Protein AF-A0A2W6DEH3-F1 (afdb_monomer)

Foldseek 3Di:
DDDDDDDDDDDDPDPPPDDDDPDDPPLPVQAQFQQLDATDGDDDPPQDDQFELLLLLVVLQLVVAQDWDFLVNSQCQFANPDGDPCSSVVSVVSLVSCQVVHDAAPVRHRQWDDDVGTIHGHDDPSHYLVNQQVVLVVDDDPDNVVSVVSNVVSVVSNPDHGHPSYDPPPGHSDDDDPPPDPPPPD

Structure (mmCIF, N/CA/C/O backbone):
data_AF-A0A2W6DEH3-F1
#
_entry.id   AF-A0A2W6DEH3-F1
#
loop_
_atom_site.group_PDB
_atom_site.id
_atom_site.type_symbol
_atom_site.label_atom_id
_atom_site.label_alt_id
_atom_site.label_comp_id
_atom_site.label_asym_id
_atom_site.label_entity_id
_atom_site.label_seq_id
_atom_site.pdbx_PDB_ins_code
_atom_site.Cartn_x
_atom_site.Cartn_y
_atom_site.Cartn_z
_atom_site.occupancy
_atom_site.B_iso_or_equiv
_atom_site.auth_seq_id
_atom_site.auth_comp_id
_atom_site.auth_asym_id
_atom_site.auth_atom_id
_atom_site.pdbx_PDB_model_num
ATOM 1 N N . MET A 1 1 ? 70.392 6.835 24.598 1.00 38.72 1 MET A N 1
ATOM 2 C CA . MET A 1 1 ? 69.505 5.659 24.714 1.00 38.72 1 MET A CA 1
ATOM 3 C C . MET A 1 1 ? 68.064 6.140 24.641 1.00 38.72 1 MET A C 1
ATOM 5 O O . MET A 1 1 ? 67.641 6.832 25.549 1.00 38.72 1 MET A O 1
ATOM 9 N N . THR A 1 2 ? 67.429 6.120 23.463 1.00 33.69 2 THR A N 1
ATOM 10 C CA . THR A 1 2 ? 66.635 4.993 22.901 1.00 33.69 2 THR A CA 1
ATOM 11 C C . THR A 1 2 ? 65.322 4.800 23.668 1.00 33.69 2 THR A C 1
ATOM 13 O O . THR A 1 2 ? 65.357 4.636 24.872 1.00 33.69 2 THR A O 1
ATOM 16 N N . SER A 1 3 ? 64.141 4.746 23.067 1.00 29.16 3 SER A N 1
ATOM 17 C CA . SER A 1 3 ? 63.785 4.693 21.656 1.00 29.16 3 SER A CA 1
ATOM 18 C C . SER A 1 3 ? 62.289 4.971 21.515 1.00 29.16 3 SER A C 1
ATOM 20 O O . SER A 1 3 ? 61.487 4.579 22.355 1.00 29.16 3 SER A O 1
ATOM 22 N N . ARG A 1 4 ? 61.954 5.581 20.378 1.00 41.38 4 ARG A N 1
ATOM 23 C CA . ARG A 1 4 ? 60.699 5.423 19.638 1.00 41.38 4 ARG A CA 1
ATOM 24 C C . ARG A 1 4 ? 60.161 3.985 19.679 1.00 41.38 4 ARG A C 1
ATOM 26 O O . ARG A 1 4 ? 60.921 3.048 19.431 1.00 41.38 4 ARG A O 1
ATOM 33 N N . VAL A 1 5 ? 58.844 3.856 19.807 1.00 39.25 5 VAL A N 1
ATOM 34 C CA . VAL A 1 5 ? 58.041 2.728 19.299 1.00 39.25 5 VAL A CA 1
ATOM 35 C C . VAL A 1 5 ? 56.841 3.368 18.585 1.00 39.25 5 VAL A C 1
ATOM 37 O O . VAL A 1 5 ? 56.015 3.994 19.236 1.00 39.25 5 VAL A O 1
ATOM 40 N N . ARG A 1 6 ? 56.938 3.614 17.268 1.00 33.88 6 ARG A N 1
ATOM 41 C CA . ARG A 1 6 ? 56.425 2.774 16.156 1.00 33.88 6 ARG A CA 1
ATOM 42 C C . ARG A 1 6 ? 54.929 2.480 16.311 1.00 33.88 6 ARG A C 1
ATOM 44 O O . ARG A 1 6 ? 54.531 1.767 17.217 1.00 33.88 6 ARG A O 1
ATOM 51 N N . GLU A 1 7 ? 54.084 3.182 15.557 1.00 32.56 7 GLU A N 1
ATOM 52 C CA . GLU A 1 7 ? 53.608 2.774 14.217 1.00 32.56 7 GLU A CA 1
ATOM 53 C C . GLU A 1 7 ? 52.899 1.421 14.217 1.00 32.56 7 GLU A C 1
ATOM 55 O O . GLU A 1 7 ? 53.520 0.408 14.529 1.00 32.56 7 GLU A O 1
ATOM 60 N N . ARG A 1 8 ? 51.630 1.446 13.787 1.00 28.98 8 ARG A N 1
ATOM 61 C CA . ARG A 1 8 ? 50.868 0.446 13.008 1.00 28.98 8 ARG A CA 1
ATOM 62 C C . ARG A 1 8 ? 49.379 0.819 13.136 1.00 28.98 8 ARG A C 1
ATOM 64 O O . ARG A 1 8 ? 48.959 1.182 14.222 1.00 28.98 8 ARG A O 1
ATOM 71 N N . THR A 1 9 ? 48.486 0.765 12.156 1.00 33.41 9 THR A N 1
ATOM 72 C CA . THR A 1 9 ? 48.523 0.517 10.713 1.00 33.41 9 THR A CA 1
ATOM 73 C C . THR A 1 9 ? 47.151 0.942 10.180 1.00 33.41 9 THR A C 1
ATOM 75 O O . THR A 1 9 ? 46.148 0.855 10.882 1.00 33.41 9 THR A O 1
ATOM 78 N N . ALA A 1 10 ? 47.143 1.391 8.931 1.00 31.11 10 ALA A N 1
ATOM 79 C CA . ALA A 1 10 ? 46.005 1.731 8.094 1.00 31.11 10 ALA A CA 1
ATOM 80 C C . ALA A 1 10 ? 44.791 0.779 8.137 1.00 31.11 10 ALA A C 1
ATOM 82 O O . ALA A 1 10 ? 44.931 -0.442 8.138 1.00 31.11 10 ALA A O 1
ATOM 83 N N . ALA A 1 11 ? 43.612 1.379 7.983 1.00 30.95 11 ALA A N 1
ATOM 84 C CA . ALA A 1 11 ? 42.466 0.829 7.256 1.00 30.95 11 ALA A CA 1
ATOM 85 C C . ALA A 1 11 ? 41.668 2.036 6.720 1.00 30.95 11 ALA A C 1
ATOM 87 O O . ALA A 1 11 ? 40.769 2.551 7.367 1.00 30.95 11 ALA A O 1
ATOM 88 N N . GLN A 1 12 ? 42.143 2.729 5.685 1.00 33.91 12 GLN A N 1
ATOM 89 C CA . GLN A 1 12 ? 41.859 2.422 4.278 1.00 33.91 12 GLN A CA 1
ATOM 90 C C . GLN A 1 12 ? 40.396 1.996 4.030 1.00 33.91 12 GLN A C 1
ATOM 92 O O . GLN A 1 12 ? 40.126 0.904 3.535 1.00 33.91 12 GLN A O 1
ATOM 97 N N . GLY A 1 13 ? 39.444 2.878 4.346 1.00 28.62 13 GLY A N 1
ATOM 98 C CA . GLY A 1 13 ? 38.087 2.819 3.801 1.00 28.62 13 GLY A CA 1
ATOM 99 C C . GLY A 1 13 ? 38.131 3.112 2.302 1.00 28.62 13 GLY A C 1
ATOM 100 O O . GLY A 1 13 ? 38.127 4.263 1.874 1.00 28.62 13 GLY A O 1
ATOM 101 N N . ARG A 1 14 ? 38.272 2.054 1.503 1.00 30.42 14 ARG A N 1
ATOM 102 C CA . ARG A 1 14 ? 38.289 2.095 0.040 1.00 30.42 14 ARG A CA 1
ATOM 103 C C . ARG A 1 14 ? 36.930 2.570 -0.478 1.00 30.42 14 ARG A C 1
ATOM 105 O O . ARG A 1 14 ? 36.020 1.768 -0.654 1.00 30.42 14 ARG A O 1
ATOM 112 N N . HIS A 1 15 ? 36.822 3.861 -0.780 1.00 29.55 15 HIS A N 1
ATOM 113 C CA . HIS A 1 15 ? 35.825 4.367 -1.718 1.00 29.55 15 HIS A CA 1
ATOM 114 C C . HIS A 1 15 ? 36.151 3.780 -3.094 1.00 29.55 15 HIS A C 1
ATOM 116 O O . HIS A 1 15 ? 37.049 4.247 -3.798 1.00 29.55 15 HIS A O 1
ATOM 122 N N . ARG A 1 16 ? 35.473 2.689 -3.453 1.00 27.92 16 ARG A N 1
ATOM 123 C CA . ARG A 1 16 ? 35.531 2.142 -4.805 1.00 27.92 16 ARG A CA 1
ATOM 124 C C . ARG A 1 16 ? 34.710 3.070 -5.693 1.00 27.92 16 ARG A C 1
ATOM 126 O O . ARG A 1 16 ? 33.490 2.978 -5.745 1.00 27.92 16 ARG A O 1
ATOM 133 N N . VAL A 1 17 ? 35.405 3.991 -6.352 1.00 29.77 17 VAL A N 1
ATOM 134 C CA . VAL A 1 17 ? 34.897 4.695 -7.529 1.00 29.77 17 VAL A CA 1
ATOM 135 C C . VAL A 1 17 ? 34.627 3.623 -8.579 1.00 29.77 17 VAL A C 1
ATOM 137 O O . VAL A 1 17 ? 35.554 2.955 -9.038 1.00 29.77 17 VAL A O 1
ATOM 140 N N . ILE A 1 18 ? 33.355 3.399 -8.893 1.00 36.22 18 ILE A N 1
ATOM 141 C CA . ILE A 1 18 ? 32.946 2.521 -9.987 1.00 36.22 18 ILE A CA 1
ATOM 142 C C . ILE A 1 18 ? 32.730 3.426 -11.196 1.00 36.22 18 ILE A C 1
ATOM 144 O O . ILE A 1 18 ? 31.743 4.150 -11.290 1.00 36.22 18 ILE A O 1
ATOM 148 N N . SER A 1 19 ? 33.726 3.444 -12.076 1.00 26.89 19 SER A N 1
ATOM 149 C CA . SER A 1 19 ? 33.629 4.007 -13.417 1.00 26.89 19 SER A CA 1
ATOM 150 C C . SER A 1 19 ? 33.025 2.966 -14.363 1.00 26.89 19 SER A C 1
ATOM 152 O O . SER A 1 19 ? 33.556 1.865 -14.442 1.00 26.89 19 SER A O 1
ATOM 154 N N . GLY A 1 20 ? 31.989 3.366 -15.109 1.00 28.52 20 GLY A N 1
ATOM 155 C CA . GLY A 1 20 ? 31.687 2.921 -16.479 1.00 28.52 20 GLY A CA 1
ATOM 156 C C . GLY A 1 20 ? 31.090 1.522 -16.699 1.00 28.52 20 GLY A C 1
ATOM 157 O O . GLY A 1 20 ? 31.736 0.516 -16.434 1.00 28.52 20 GLY A O 1
ATOM 158 N N . GLY A 1 21 ? 29.911 1.480 -17.335 1.00 25.61 21 GLY A N 1
ATOM 159 C CA . GLY A 1 21 ? 29.390 0.294 -18.030 1.00 25.61 21 GLY A CA 1
ATOM 160 C C . GLY A 1 21 ? 27.862 0.246 -18.078 1.00 25.61 21 GLY A C 1
ATOM 161 O O . GLY A 1 21 ? 27.229 -0.003 -17.061 1.00 25.61 21 GLY A O 1
ATOM 162 N N . LEU A 1 22 ? 27.270 0.501 -19.250 1.00 43.41 22 LEU A N 1
ATOM 163 C CA . LEU A 1 22 ? 25.872 0.164 -19.539 1.00 43.41 22 LEU A CA 1
ATOM 164 C C . LEU A 1 22 ? 25.684 -1.363 -19.514 1.00 43.41 22 LEU A C 1
ATOM 166 O O . LEU A 1 22 ? 26.576 -2.082 -19.956 1.00 43.41 22 LEU A O 1
ATOM 170 N N . ALA A 1 23 ? 24.482 -1.791 -19.113 1.00 35.47 23 ALA A N 1
ATOM 171 C CA . ALA A 1 23 ? 23.970 -3.165 -19.067 1.00 35.47 23 ALA A CA 1
ATOM 172 C C . ALA A 1 23 ? 24.346 -3.977 -17.817 1.00 35.47 23 ALA A C 1
ATOM 174 O O . ALA A 1 23 ? 25.152 -4.897 -17.868 1.00 35.47 23 ALA A O 1
ATOM 175 N N . ASP A 1 24 ? 23.668 -3.667 -16.715 1.00 31.14 24 ASP A N 1
ATOM 176 C CA . ASP A 1 24 ? 23.262 -4.686 -15.748 1.00 31.14 24 ASP A CA 1
ATOM 177 C C . ASP A 1 24 ? 21.957 -4.201 -15.111 1.00 31.14 24 ASP A C 1
ATOM 179 O O . ASP A 1 24 ? 21.943 -3.301 -14.267 1.00 31.14 24 ASP A O 1
ATOM 183 N N . THR A 1 25 ? 20.827 -4.668 -15.641 1.00 39.75 25 THR A N 1
ATOM 184 C CA . THR A 1 25 ? 19.506 -4.308 -15.122 1.00 39.75 25 THR A CA 1
ATOM 185 C C . THR A 1 25 ? 19.262 -5.146 -13.878 1.00 39.75 25 THR A C 1
ATOM 187 O O . THR A 1 25 ? 18.521 -6.124 -13.892 1.00 39.75 25 THR A O 1
ATOM 190 N N . ASP A 1 26 ? 19.896 -4.754 -12.780 1.00 35.69 26 ASP A N 1
ATOM 191 C CA . ASP A 1 26 ? 19.532 -5.227 -11.455 1.00 35.69 26 ASP A CA 1
ATOM 192 C C . ASP A 1 26 ? 18.185 -4.577 -11.084 1.00 35.69 26 ASP A C 1
ATOM 194 O O . ASP A 1 26 ? 18.102 -3.600 -10.340 1.00 35.69 26 ASP A O 1
ATOM 198 N N . VAL A 1 27 ? 17.094 -5.089 -11.671 1.00 44.41 27 VAL A N 1
ATOM 199 C CA . VAL A 1 27 ? 15.710 -4.721 -11.315 1.00 44.41 27 VAL A CA 1
ATOM 200 C C . VAL A 1 27 ? 15.379 -5.076 -9.859 1.00 44.41 27 VAL A C 1
ATOM 202 O O . VAL A 1 27 ? 14.339 -4.666 -9.351 1.00 44.41 27 VAL A O 1
ATOM 205 N N . HIS A 1 28 ? 16.272 -5.789 -9.163 1.00 46.47 28 HIS A N 1
ATOM 206 C CA . HIS A 1 28 ? 16.094 -6.241 -7.789 1.00 46.47 28 HIS A CA 1
ATOM 207 C C . HIS A 1 28 ? 16.690 -5.276 -6.748 1.00 46.47 28 HIS A C 1
ATOM 209 O O . HIS A 1 28 ? 16.147 -5.177 -5.649 1.00 46.47 28 HIS A O 1
ATOM 215 N N . CYS A 1 29 ? 17.723 -4.491 -7.075 1.00 47.94 29 CYS A N 1
ATOM 216 C CA . CYS A 1 29 ? 18.337 -3.527 -6.148 1.00 47.94 29 CYS A CA 1
ATOM 217 C C . CYS A 1 29 ? 17.509 -2.251 -5.897 1.00 47.94 29 CYS A C 1
ATOM 219 O O . CYS A 1 29 ? 17.903 -1.425 -5.072 1.00 47.94 29 CYS A O 1
ATOM 221 N N . GLY A 1 30 ? 16.373 -2.074 -6.583 1.00 58.97 30 GLY A N 1
ATOM 222 C CA . GLY A 1 30 ? 15.508 -0.893 -6.458 1.00 58.97 30 GLY A CA 1
ATOM 223 C C . GLY A 1 30 ? 14.173 -1.112 -5.740 1.00 58.97 30 GLY A C 1
ATOM 224 O O . GLY A 1 30 ? 13.513 -0.127 -5.410 1.00 58.97 30 GLY A O 1
ATOM 225 N N . VAL A 1 31 ? 13.757 -2.361 -5.490 1.00 61.22 31 VAL A N 1
ATOM 226 C CA . VAL A 1 31 ? 12.416 -2.654 -4.956 1.00 61.22 31 VAL A CA 1
ATOM 227 C C . VAL A 1 31 ? 12.385 -2.470 -3.438 1.00 61.22 31 VAL A C 1
ATOM 229 O O . VAL A 1 31 ? 13.037 -3.182 -2.679 1.00 61.22 31 VAL A O 1
ATOM 232 N N . VAL A 1 32 ? 11.582 -1.503 -2.996 1.00 72.75 32 VAL A N 1
ATOM 233 C CA . VAL A 1 32 ? 11.401 -1.094 -1.592 1.00 72.75 32 VAL A CA 1
ATOM 234 C C . VAL A 1 32 ? 10.067 -1.591 -1.026 1.00 72.75 32 VAL A C 1
ATOM 236 O O . VAL A 1 32 ? 9.868 -1.664 0.177 1.00 72.75 32 VAL A O 1
ATOM 239 N N . PHE A 1 33 ? 9.119 -1.951 -1.869 1.00 79.00 33 PHE A N 1
ATOM 240 C CA . PHE A 1 33 ? 7.835 -2.486 -1.466 1.00 79.00 33 PHE A CA 1
ATOM 241 C C . PHE A 1 33 ? 7.598 -3.735 -2.273 1.00 79.00 33 PHE A C 1
ATOM 243 O O . PHE A 1 33 ? 7.538 -3.692 -3.503 1.00 79.00 33 PHE A O 1
ATOM 250 N N . THR A 1 34 ? 7.461 -4.842 -1.560 1.00 78.06 34 THR A N 1
ATOM 251 C CA . THR A 1 34 ? 7.105 -6.100 -2.190 1.00 78.06 34 THR A CA 1
ATOM 252 C C . THR A 1 34 ? 5.721 -6.512 -1.728 1.00 78.06 34 THR A C 1
ATOM 254 O O . THR A 1 34 ? 5.483 -6.646 -0.530 1.00 78.06 34 THR A O 1
ATOM 257 N N . VAL A 1 35 ? 4.794 -6.633 -2.673 1.00 77.06 35 VAL A N 1
ATOM 258 C CA . VAL A 1 35 ? 3.385 -6.961 -2.423 1.00 77.06 35 VAL A CA 1
ATOM 259 C C . VAL A 1 35 ? 2.905 -8.161 -3.233 1.00 77.06 35 VAL A C 1
ATOM 261 O O . VAL A 1 35 ? 1.843 -8.707 -2.939 1.00 77.06 35 VAL A O 1
ATOM 264 N N . LEU A 1 36 ? 3.686 -8.628 -4.213 1.00 71.38 36 LEU A N 1
ATOM 265 C CA . LEU A 1 36 ? 3.424 -9.851 -4.980 1.00 71.38 36 LEU A CA 1
ATOM 266 C C . LEU A 1 36 ? 3.813 -11.105 -4.167 1.00 71.38 36 LEU A C 1
ATOM 268 O O . LEU A 1 36 ? 4.519 -11.998 -4.630 1.00 71.38 36 LEU A O 1
ATOM 272 N N . GLY A 1 37 ? 3.394 -11.136 -2.903 1.00 69.25 37 GLY A N 1
ATOM 273 C CA . GLY A 1 37 ? 3.763 -12.091 -1.863 1.00 69.25 37 GLY A CA 1
ATOM 274 C C . GLY A 1 37 ? 3.466 -11.505 -0.473 1.00 69.25 37 GLY A C 1
ATOM 275 O O . GLY A 1 37 ? 2.675 -10.562 -0.373 1.00 69.25 37 GLY A O 1
ATOM 276 N N . PRO A 1 38 ? 4.095 -12.022 0.600 1.00 67.69 38 PRO A N 1
ATOM 277 C CA . PRO A 1 38 ? 4.109 -11.364 1.908 1.00 67.69 38 PRO A CA 1
ATOM 278 C C . PRO A 1 38 ? 4.598 -9.920 1.800 1.00 67.69 38 PRO A C 1
ATOM 280 O O . PRO A 1 38 ? 5.610 -9.676 1.141 1.00 67.69 38 PRO A O 1
ATOM 283 N N . LEU A 1 39 ? 3.912 -8.982 2.460 1.00 73.00 39 LEU A N 1
ATOM 284 C CA . LEU A 1 39 ? 4.336 -7.583 2.477 1.00 73.00 39 LEU A CA 1
ATOM 285 C C . LEU A 1 39 ? 5.693 -7.436 3.172 1.00 73.00 39 LEU A C 1
ATOM 287 O O . LEU A 1 39 ? 5.821 -7.659 4.382 1.00 73.00 39 LEU A O 1
ATOM 291 N N . GLU A 1 40 ? 6.708 -7.017 2.417 1.00 71.56 40 GLU A N 1
ATOM 292 C CA . GLU A 1 40 ? 8.031 -6.719 2.970 1.00 71.56 40 GLU A CA 1
ATOM 293 C C . GLU A 1 40 ? 8.450 -5.272 2.724 1.00 71.56 40 GLU A C 1
ATOM 295 O O . GLU A 1 40 ? 8.227 -4.709 1.649 1.00 71.56 40 GLU A O 1
ATOM 300 N N . LEU A 1 41 ? 9.084 -4.701 3.751 1.00 75.12 41 LEU A N 1
ATOM 301 C CA . LEU A 1 41 ? 9.731 -3.393 3.752 1.00 75.12 41 LEU A CA 1
ATOM 302 C C . LEU A 1 41 ? 11.247 -3.607 3.909 1.00 75.12 41 LEU A C 1
ATOM 304 O O . LEU A 1 41 ? 11.644 -4.428 4.741 1.00 75.12 41 LEU A O 1
ATOM 308 N N . PR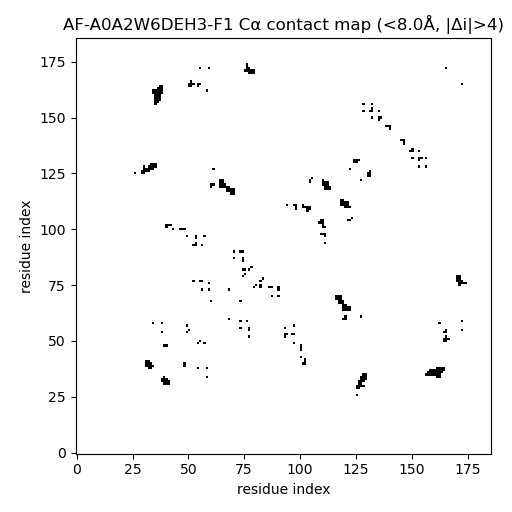O A 1 42 ? 12.114 -2.891 3.177 1.00 66.88 42 PRO A N 1
ATOM 309 C CA . PRO A 1 42 ? 13.549 -2.984 3.346 1.00 66.88 42 PRO A CA 1
ATOM 310 C C . PRO A 1 42 ? 13.982 -2.283 4.631 1.00 66.88 42 PRO A C 1
ATOM 312 O O . PRO A 1 42 ? 13.433 -1.256 5.029 1.00 66.88 42 PRO A O 1
ATOM 315 N N . GLY A 1 43 ? 15.067 -2.789 5.211 1.00 60.16 43 GLY A N 1
ATOM 316 C CA . GLY A 1 43 ? 15.994 -1.919 5.928 1.00 60.16 43 GLY A CA 1
ATOM 317 C C . GLY A 1 43 ? 15.808 -1.743 7.430 1.00 60.16 43 GLY A C 1
ATOM 318 O O . GLY A 1 43 ? 16.384 -0.801 7.960 1.00 60.16 43 GLY A O 1
ATOM 319 N N . VAL A 1 44 ? 15.125 -2.639 8.146 1.00 52.75 44 VAL A N 1
ATOM 320 C CA . VAL A 1 44 ? 15.375 -2.786 9.593 1.00 52.75 44 VAL A CA 1
ATOM 321 C C . VAL A 1 44 ? 15.289 -4.266 9.986 1.00 52.75 44 VAL A C 1
ATOM 323 O O . VAL A 1 44 ? 14.178 -4.778 10.153 1.00 52.75 44 VAL A O 1
ATOM 326 N N . PRO A 1 45 ? 16.423 -4.982 10.133 1.00 51.72 45 PRO A N 1
ATOM 327 C CA . PRO A 1 45 ? 16.40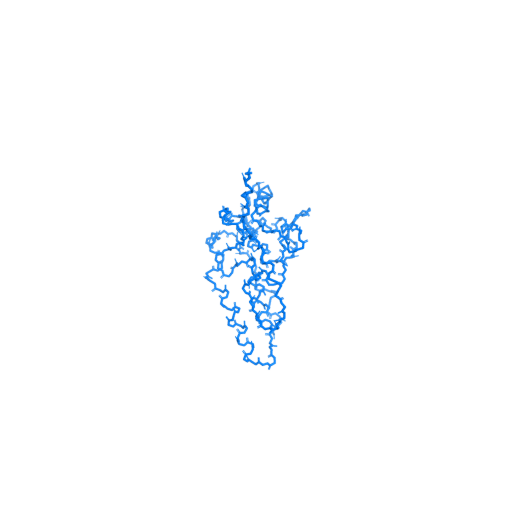8 -6.244 10.864 1.00 51.72 45 PRO A CA 1
ATOM 328 C C . PRO A 1 45 ? 15.859 -5.937 12.268 1.00 51.72 45 PRO A C 1
ATOM 330 O O . PRO A 1 45 ? 16.388 -5.062 12.944 1.00 51.72 45 PRO A O 1
ATOM 333 N N . ASP A 1 46 ? 14.746 -6.575 12.639 1.00 55.31 46 ASP A N 1
ATOM 334 C CA . ASP A 1 46 ? 13.979 -6.398 13.890 1.00 55.31 46 ASP A CA 1
ATOM 335 C C . ASP A 1 46 ? 12.920 -5.278 13.968 1.00 55.31 46 ASP A C 1
ATOM 337 O O . ASP A 1 46 ? 12.306 -5.106 15.027 1.00 55.31 46 ASP A O 1
ATOM 341 N N . ALA A 1 47 ? 12.590 -4.553 12.888 1.00 61.66 47 ALA A N 1
ATOM 342 C CA . ALA A 1 47 ? 11.373 -3.730 12.939 1.00 61.66 47 ALA A CA 1
ATOM 343 C C . ALA A 1 47 ? 10.121 -4.623 13.002 1.00 61.66 47 ALA A C 1
ATOM 345 O O . ALA A 1 47 ? 10.009 -5.577 12.223 1.00 61.66 47 ALA A O 1
ATOM 346 N N . PRO A 1 48 ? 9.134 -4.299 13.863 1.00 66.06 48 PRO A N 1
ATOM 347 C CA . PRO A 1 48 ? 7.837 -4.956 13.826 1.00 66.06 48 PRO A CA 1
ATOM 348 C C . PRO A 1 48 ? 7.240 -4.814 12.427 1.00 66.06 48 PRO A C 1
ATOM 350 O O . PRO A 1 48 ? 7.022 -3.698 11.945 1.00 66.06 48 PRO A O 1
ATOM 353 N N . ARG A 1 49 ? 6.983 -5.946 11.768 1.00 76.00 49 ARG A N 1
ATOM 354 C CA . ARG A 1 49 ? 6.320 -5.935 10.465 1.00 76.00 49 ARG A CA 1
ATOM 355 C C . ARG A 1 49 ? 4.883 -5.445 10.647 1.00 76.00 49 ARG A C 1
ATOM 357 O O . ARG A 1 49 ? 4.229 -5.875 11.603 1.00 76.00 49 ARG A O 1
ATOM 364 N N . PRO A 1 50 ? 4.378 -4.565 9.761 1.00 81.06 50 PRO A N 1
ATOM 365 C CA . PRO A 1 50 ? 2.968 -4.211 9.767 1.00 81.06 50 PRO A CA 1
ATOM 366 C C . PRO A 1 50 ? 2.119 -5.483 9.741 1.00 81.06 50 PRO A C 1
ATOM 368 O O . PRO A 1 50 ? 2.385 -6.388 8.955 1.00 81.06 50 PRO A O 1
ATOM 371 N N . CYS A 1 51 ? 1.099 -5.557 10.591 1.00 80.44 51 CYS A N 1
ATOM 372 C CA . CYS A 1 51 ? 0.192 -6.700 10.652 1.00 80.44 51 CYS A CA 1
ATOM 373 C C . CYS A 1 51 ? -1.263 -6.240 10.801 1.00 80.44 51 CYS A C 1
ATOM 375 O O . CYS A 1 51 ? -1.542 -5.085 11.149 1.00 80.44 51 CYS A O 1
ATOM 377 N N . GLY A 1 52 ? -2.210 -7.132 10.494 1.00 85.31 52 GLY A N 1
ATOM 378 C CA . GLY A 1 52 ? -3.642 -6.857 10.612 1.00 85.31 52 GLY A CA 1
ATOM 379 C C . GLY A 1 52 ? -4.056 -5.572 9.883 1.00 85.31 52 GLY A C 1
ATOM 380 O O . GLY A 1 52 ? -3.753 -5.380 8.708 1.00 85.31 52 GLY A O 1
ATOM 381 N N . LYS A 1 53 ? -4.732 -4.654 10.588 1.00 85.69 53 LYS A N 1
ATOM 382 C CA . LYS A 1 53 ? -5.227 -3.395 9.998 1.00 85.69 53 LYS A CA 1
ATOM 383 C C . LYS A 1 53 ? -4.115 -2.424 9.582 1.00 85.69 53 LYS A C 1
ATOM 385 O O . LYS A 1 53 ? -4.330 -1.634 8.670 1.00 85.69 53 LYS A O 1
ATOM 390 N N . GLN A 1 54 ? -2.934 -2.491 10.200 1.00 88.50 54 GLN A N 1
ATOM 391 C CA . GLN A 1 54 ? -1.792 -1.667 9.795 1.00 88.50 54 GLN A CA 1
ATOM 392 C C . GLN A 1 54 ? -1.246 -2.124 8.433 1.00 88.50 54 GLN A C 1
ATOM 394 O O . GLN A 1 54 ? -0.991 -1.289 7.566 1.00 88.50 54 GLN A O 1
ATOM 399 N N . ALA A 1 55 ? -1.109 -3.441 8.238 1.00 85.50 55 ALA A N 1
ATOM 400 C CA . ALA A 1 55 ? -0.732 -4.017 6.947 1.00 85.50 55 ALA A CA 1
ATOM 401 C C . ALA A 1 55 ? -1.794 -3.736 5.882 1.00 85.50 55 ALA A C 1
ATOM 403 O O . ALA A 1 55 ? -1.453 -3.278 4.799 1.00 85.50 55 ALA A O 1
ATOM 404 N N . ALA A 1 56 ? -3.077 -3.905 6.221 1.00 86.25 56 ALA A N 1
ATOM 405 C CA . ALA A 1 56 ? -4.191 -3.594 5.327 1.00 86.25 56 ALA A CA 1
ATOM 406 C C . ALA A 1 56 ? -4.190 -2.133 4.861 1.00 86.25 56 ALA A C 1
ATOM 408 O O . ALA A 1 56 ? -4.372 -1.866 3.677 1.00 86.25 56 ALA A O 1
ATOM 409 N N . LEU A 1 57 ? -3.929 -1.187 5.768 1.00 90.69 57 LEU A N 1
ATOM 410 C CA . LEU A 1 57 ? -3.813 0.227 5.419 1.00 90.69 57 LEU A CA 1
ATOM 411 C C . LEU A 1 57 ? -2.662 0.463 4.437 1.00 90.69 57 LEU A C 1
ATOM 413 O O . LEU A 1 57 ? -2.830 1.159 3.438 1.00 90.69 57 LEU A O 1
ATOM 417 N N . LEU A 1 58 ? -1.489 -0.104 4.725 1.00 89.88 58 LEU A N 1
ATOM 418 C CA . LEU A 1 58 ? -0.320 0.048 3.867 1.00 89.88 58 LEU A CA 1
ATOM 419 C C . LEU A 1 58 ? -0.558 -0.581 2.487 1.00 89.88 58 LEU A C 1
ATOM 421 O O . LEU A 1 58 ? -0.309 0.076 1.482 1.00 89.88 58 LEU A O 1
ATOM 425 N N . ALA A 1 59 ? -1.104 -1.796 2.440 1.00 86.88 59 ALA A N 1
ATOM 426 C CA . ALA A 1 59 ? -1.504 -2.480 1.215 1.00 86.88 59 ALA A CA 1
ATOM 427 C C . ALA A 1 59 ? -2.464 -1.622 0.380 1.00 86.88 59 ALA A C 1
ATOM 429 O O . ALA A 1 59 ? -2.209 -1.366 -0.794 1.00 86.88 59 ALA A O 1
ATOM 430 N N . PHE A 1 60 ? -3.517 -1.094 1.005 1.00 88.69 60 PHE A N 1
ATOM 431 C CA . PHE A 1 60 ? -4.517 -0.263 0.342 1.00 88.69 60 PHE A CA 1
ATOM 432 C C . PHE A 1 60 ? -3.941 1.024 -0.262 1.00 88.69 60 PHE A C 1
ATOM 434 O O . PHE A 1 60 ? -4.347 1.442 -1.347 1.00 88.69 60 PHE A O 1
ATOM 441 N N . LEU A 1 61 ? -2.974 1.647 0.417 1.00 90.88 61 LEU A N 1
ATOM 442 C CA . LEU A 1 61 ? -2.262 2.805 -0.121 1.00 90.88 61 LEU A CA 1
ATOM 443 C C . LEU A 1 61 ? -1.292 2.407 -1.243 1.00 90.88 61 LEU A C 1
ATOM 445 O O . LEU A 1 61 ? -1.180 3.136 -2.224 1.00 90.88 61 LEU A O 1
ATOM 449 N N . LEU A 1 62 ? -0.612 1.262 -1.132 1.00 89.12 62 LEU A N 1
ATOM 450 C CA . LEU A 1 62 ? 0.315 0.760 -2.156 1.00 89.12 62 LEU A CA 1
ATOM 451 C C . LEU A 1 62 ? -0.392 0.324 -3.445 1.00 89.12 62 LEU A C 1
ATOM 453 O O . LEU A 1 62 ? 0.219 0.402 -4.503 1.00 89.12 62 LEU A O 1
ATOM 457 N N . LEU A 1 63 ? -1.675 -0.048 -3.385 1.00 86.06 63 LEU A N 1
ATOM 458 C CA . LEU A 1 63 ? -2.515 -0.251 -4.574 1.00 86.06 63 LEU A CA 1
ATOM 459 C C . LEU A 1 63 ? -2.786 1.053 -5.342 1.00 86.06 63 LEU A C 1
ATOM 461 O O . LEU A 1 63 ? -3.171 1.020 -6.508 1.00 86.06 63 LEU A O 1
ATOM 465 N N . ARG A 1 64 ? -2.614 2.210 -4.692 1.00 86.69 64 ARG A N 1
ATOM 466 C CA . ARG A 1 64 ? -2.814 3.544 -5.274 1.00 86.69 64 ARG A CA 1
ATOM 467 C C . ARG A 1 64 ? -1.610 4.438 -4.967 1.00 86.69 64 ARG A C 1
ATOM 469 O O . ARG A 1 64 ? -1.744 5.459 -4.282 1.00 86.69 64 ARG A O 1
ATOM 476 N N . PRO A 1 65 ? -0.414 4.054 -5.448 1.00 89.12 65 PRO A N 1
ATOM 477 C CA . PRO A 1 65 ? 0.815 4.741 -5.096 1.00 89.12 65 PRO A CA 1
ATOM 478 C C . PRO A 1 65 ? 0.771 6.191 -5.584 1.00 89.12 65 PRO A C 1
ATOM 480 O O . PRO A 1 65 ? 0.247 6.492 -6.655 1.00 89.12 65 PRO A O 1
ATOM 483 N N . ASN A 1 66 ? 1.331 7.109 -4.796 1.00 90.94 66 ASN A N 1
ATOM 484 C CA . ASN A 1 66 ? 1.392 8.547 -5.082 1.00 90.94 66 ASN A CA 1
ATOM 485 C C . ASN A 1 66 ? 0.034 9.277 -5.191 1.00 90.94 66 ASN A C 1
ATOM 487 O O . ASN A 1 66 ? 0.023 10.502 -5.365 1.00 90.94 66 ASN A O 1
ATOM 491 N N . ALA A 1 67 ? -1.095 8.588 -5.005 1.00 91.44 67 ALA A N 1
ATOM 492 C CA . ALA A 1 67 ? -2.421 9.190 -4.945 1.00 91.44 67 ALA A CA 1
ATOM 493 C C . ALA A 1 67 ? -2.792 9.594 -3.510 1.00 91.44 67 ALA A C 1
ATOM 495 O O . ALA A 1 67 ? -2.371 8.977 -2.531 1.00 91.44 67 ALA A O 1
ATOM 496 N N . TRP A 1 68 ? -3.591 10.653 -3.382 1.00 94.06 68 TRP A N 1
ATOM 497 C CA . TRP A 1 68 ? -4.217 10.996 -2.108 1.00 94.06 68 TRP A CA 1
ATOM 498 C C . TRP A 1 68 ? -5.492 10.184 -1.937 1.00 94.06 68 TRP A C 1
ATOM 500 O O . TRP A 1 68 ? -6.393 10.289 -2.763 1.00 94.06 68 TRP A O 1
ATOM 510 N N . VAL A 1 69 ? -5.571 9.439 -0.842 1.00 93.62 69 VAL A N 1
ATOM 511 C CA . VAL A 1 69 ? -6.728 8.623 -0.478 1.00 93.62 69 VAL A CA 1
ATOM 512 C C . VAL A 1 69 ? -7.442 9.249 0.713 1.00 93.62 69 VAL A C 1
ATOM 514 O O . VAL A 1 69 ? -6.791 9.644 1.687 1.00 93.62 69 VAL A O 1
ATOM 517 N N . GLY A 1 70 ? -8.769 9.359 0.628 1.00 92.12 70 GLY A N 1
ATOM 518 C CA . GLY A 1 70 ? -9.610 9.907 1.690 1.00 92.12 70 GLY A CA 1
ATOM 519 C C . GLY A 1 70 ? -9.610 9.058 2.965 1.00 92.12 70 GLY A C 1
ATOM 520 O O . GLY A 1 70 ? -9.438 7.842 2.915 1.00 92.12 70 GLY A O 1
ATOM 521 N N . ALA A 1 71 ? -9.818 9.694 4.120 1.00 89.12 71 ALA A N 1
ATOM 522 C CA . ALA A 1 71 ? -9.973 8.978 5.390 1.00 89.12 71 ALA A CA 1
ATOM 523 C C . ALA A 1 71 ? -11.195 8.042 5.376 1.00 89.12 71 ALA A C 1
ATOM 525 O O . ALA A 1 71 ? -11.074 6.909 5.828 1.00 89.12 71 ALA A O 1
ATOM 526 N N . ASP A 1 72 ? -12.311 8.475 4.783 1.00 87.88 72 ASP A N 1
ATOM 527 C CA . ASP A 1 72 ? -13.531 7.665 4.666 1.00 87.88 72 ASP A CA 1
ATOM 528 C C . ASP A 1 72 ? -13.293 6.422 3.800 1.00 87.88 72 ASP A C 1
ATOM 530 O O . ASP A 1 72 ? -13.589 5.312 4.224 1.00 87.88 72 ASP A O 1
ATOM 534 N N . GLU A 1 73 ? -12.623 6.574 2.652 1.00 89.88 73 GLU A N 1
ATOM 535 C CA . GLU A 1 73 ? -12.245 5.437 1.801 1.00 89.88 73 GLU A CA 1
ATOM 536 C C . GLU A 1 73 ? -11.327 4.446 2.522 1.00 89.88 73 GLU A C 1
ATOM 538 O O . GLU A 1 73 ? -11.420 3.239 2.316 1.00 89.88 73 GLU A O 1
ATOM 543 N N . ILE A 1 74 ? -10.412 4.948 3.355 1.00 89.75 74 ILE A N 1
ATOM 544 C CA . ILE A 1 74 ? -9.561 4.102 4.194 1.00 89.75 74 ILE A CA 1
ATOM 545 C C . ILE A 1 74 ? -10.407 3.377 5.237 1.00 89.75 74 ILE A C 1
ATOM 547 O O . ILE A 1 74 ? -10.194 2.191 5.472 1.00 89.75 74 ILE A O 1
ATOM 551 N N . CYS A 1 75 ? -11.358 4.063 5.865 1.00 88.06 75 CYS A N 1
ATOM 552 C CA . CYS A 1 75 ? -12.251 3.457 6.840 1.00 88.06 75 CYS A CA 1
ATOM 553 C C . CYS A 1 75 ? -13.105 2.353 6.204 1.00 88.06 75 CYS A C 1
ATOM 555 O O . CYS A 1 75 ? -13.153 1.245 6.738 1.00 88.06 75 CYS A O 1
ATOM 557 N N . ASP A 1 76 ? -13.685 2.606 5.035 1.00 86.06 76 ASP A N 1
ATOM 558 C CA . ASP A 1 76 ? -14.457 1.623 4.276 1.00 86.06 76 ASP A CA 1
ATOM 559 C C . ASP A 1 76 ? -13.583 0.443 3.844 1.00 86.06 76 ASP A C 1
ATOM 561 O O . ASP A 1 76 ? -13.963 -0.718 3.986 1.00 86.06 76 ASP A O 1
ATOM 565 N N . ALA A 1 77 ? -12.364 0.708 3.385 1.00 84.75 77 ALA A N 1
ATOM 566 C CA . ALA A 1 77 ? -11.449 -0.352 2.992 1.00 84.75 77 ALA A CA 1
ATOM 567 C C . ALA A 1 77 ? -10.932 -1.177 4.164 1.00 84.75 77 ALA A C 1
ATOM 569 O O . ALA A 1 77 ? -10.549 -2.316 3.950 1.00 84.75 77 ALA A O 1
ATOM 570 N N . LEU A 1 78 ? -10.891 -0.626 5.379 1.00 86.56 78 LEU A N 1
ATOM 571 C CA . LEU A 1 78 ? -10.442 -1.344 6.565 1.00 86.56 78 LEU A CA 1
ATOM 572 C C . LEU A 1 78 ? -11.590 -2.042 7.289 1.00 86.56 78 LEU A C 1
ATOM 574 O O . LEU A 1 78 ? -11.380 -3.123 7.823 1.00 86.56 78 LEU A O 1
ATOM 578 N N . TRP A 1 79 ? -12.778 -1.455 7.377 1.00 86.69 79 TRP A N 1
ATOM 579 C CA . TRP A 1 79 ? -13.877 -1.968 8.206 1.00 86.69 79 TRP A CA 1
ATOM 580 C C . TRP A 1 79 ? -15.200 -2.149 7.452 1.00 86.69 79 TRP A C 1
ATOM 582 O O . TRP A 1 79 ? -16.088 -2.840 7.956 1.00 86.69 79 TRP A O 1
ATOM 592 N N . GLY A 1 80 ? -15.319 -1.601 6.241 1.00 85.06 80 GLY A N 1
ATOM 593 C CA . GLY A 1 80 ? -16.505 -1.661 5.382 1.00 85.06 80 GLY A CA 1
ATOM 594 C C . GLY A 1 80 ? -17.737 -1.191 6.115 1.00 85.06 80 GLY A C 1
ATOM 595 O O . GLY A 1 80 ? -17.722 -0.131 6.724 1.00 85.06 80 GLY A O 1
ATOM 596 N N . ALA A 1 81 ? -18.793 -2.001 6.102 1.00 77.88 81 ALA A N 1
ATOM 597 C CA . ALA A 1 81 ? -20.082 -1.616 6.668 1.00 77.88 81 ALA A CA 1
ATOM 598 C C . ALA A 1 81 ? -20.105 -1.498 8.207 1.00 77.88 81 ALA A C 1
ATOM 600 O O . ALA A 1 81 ? -21.105 -1.040 8.756 1.00 77.88 81 ALA A O 1
ATOM 601 N N . ALA A 1 82 ? -19.049 -1.915 8.917 1.00 83.38 82 ALA A N 1
ATOM 602 C CA . ALA A 1 82 ? -19.017 -1.926 10.381 1.00 83.38 82 ALA A CA 1
ATOM 603 C C . ALA A 1 82 ? -17.767 -1.230 10.964 1.00 83.38 82 ALA A C 1
ATOM 605 O O . ALA A 1 82 ? -16.971 -1.871 11.662 1.00 83.38 82 ALA A O 1
ATOM 606 N N . PRO A 1 83 ? -17.561 0.078 10.707 1.00 86.56 83 PRO A N 1
ATOM 607 C CA . PRO A 1 83 ? -16.461 0.816 11.308 1.00 86.56 83 PRO A CA 1
ATOM 608 C C . PRO A 1 83 ? -16.698 1.023 12.812 1.00 86.56 83 PRO A C 1
ATOM 610 O O . PRO A 1 83 ? -17.813 1.338 13.238 1.00 86.56 83 PRO A O 1
ATOM 613 N N . PRO A 1 84 ? -15.661 0.889 13.657 1.00 87.44 84 PRO A N 1
ATOM 614 C CA . PRO A 1 84 ? -15.772 1.278 15.053 1.00 87.44 84 PRO A CA 1
ATOM 615 C C . PRO A 1 84 ? -15.931 2.800 15.160 1.00 87.44 84 PRO A C 1
ATOM 617 O O . PRO A 1 84 ? -15.370 3.548 14.362 1.00 87.44 84 PRO A O 1
ATOM 620 N N . ALA A 1 85 ? -16.568 3.281 16.230 1.00 88.94 85 ALA A N 1
ATOM 621 C CA . ALA A 1 85 ? -16.658 4.720 16.521 1.00 88.94 85 ALA A CA 1
ATOM 622 C C . ALA A 1 85 ? -15.278 5.411 16.633 1.00 88.94 85 ALA A C 1
ATOM 624 O O . ALA A 1 85 ? -15.167 6.630 16.546 1.00 88.94 85 ALA A O 1
ATOM 625 N N . SER A 1 86 ? -14.212 4.630 16.837 1.00 90.12 86 SER A N 1
ATOM 626 C CA . SER A 1 86 ? -12.824 5.084 16.910 1.00 90.12 86 SER A CA 1
ATOM 627 C C . SER A 1 86 ? -12.042 4.959 15.594 1.00 90.12 86 SER A C 1
ATOM 629 O O . SER A 1 86 ? -10.828 5.154 15.623 1.00 90.12 86 SER A O 1
ATOM 631 N N . ALA A 1 87 ? -12.685 4.657 14.459 1.00 88.62 87 ALA A N 1
ATOM 632 C CA . ALA A 1 87 ? -12.027 4.405 13.171 1.00 88.62 87 ALA A CA 1
ATOM 633 C C . ALA A 1 87 ? -11.004 5.492 12.793 1.00 88.62 87 ALA A C 1
ATOM 635 O O . ALA A 1 87 ? -9.821 5.186 12.645 1.00 88.62 87 ALA A O 1
ATOM 636 N N . ASP A 1 88 ? -11.398 6.768 12.793 1.00 89.12 88 ASP A N 1
ATOM 637 C CA . ASP A 1 88 ? -10.498 7.893 12.488 1.00 89.12 88 ASP A CA 1
ATOM 638 C C . ASP A 1 88 ? -9.276 7.967 13.408 1.00 89.12 88 ASP A C 1
ATOM 640 O O . ASP A 1 88 ? -8.162 8.301 12.990 1.00 89.12 88 ASP A O 1
ATOM 644 N N . ARG A 1 89 ? -9.478 7.679 14.700 1.00 91.56 89 ARG A N 1
ATOM 645 C CA . ARG A 1 89 ? -8.389 7.649 15.681 1.00 91.56 89 ARG A CA 1
ATOM 646 C C . ARG A 1 89 ? -7.467 6.464 15.399 1.00 91.56 89 ARG A C 1
ATOM 648 O O . ARG A 1 89 ? -6.252 6.630 15.460 1.00 91.56 89 ARG A O 1
ATOM 655 N N . ASN A 1 90 ? -8.024 5.305 15.059 1.00 92.25 90 ASN A N 1
ATOM 656 C CA . ASN A 1 90 ? -7.259 4.106 14.733 1.00 92.25 90 ASN A CA 1
ATOM 657 C C . ASN A 1 90 ? -6.421 4.310 13.467 1.00 92.25 90 ASN A C 1
ATOM 659 O O . ASN A 1 90 ? -5.235 3.996 13.490 1.00 92.25 90 ASN A O 1
ATOM 663 N N . VAL A 1 91 ? -6.975 4.923 12.413 1.00 92.38 91 VAL A N 1
ATOM 664 C CA . VAL A 1 91 ? -6.224 5.257 11.188 1.00 92.38 91 VAL A CA 1
ATOM 665 C C . VAL A 1 91 ? -5.019 6.137 11.515 1.00 92.38 91 VAL A C 1
ATOM 667 O O . VAL A 1 91 ? -3.902 5.817 11.115 1.00 92.38 91 VAL A O 1
ATOM 670 N N . LYS A 1 92 ? -5.201 7.203 12.305 1.00 93.00 92 LYS A N 1
ATOM 671 C CA . LYS A 1 92 ? -4.089 8.070 12.737 1.00 93.00 92 LYS A CA 1
ATOM 672 C C . LYS A 1 92 ? -3.013 7.291 13.495 1.00 93.00 92 LYS A C 1
ATOM 674 O O . LYS A 1 92 ? -1.826 7.509 13.251 1.00 93.00 92 LYS A O 1
ATOM 679 N N . THR A 1 93 ? -3.416 6.372 14.372 1.00 92.88 93 THR A N 1
ATOM 680 C CA . THR A 1 93 ? -2.496 5.487 15.102 1.00 92.88 93 THR A CA 1
ATOM 681 C C . THR A 1 93 ? -1.723 4.574 14.153 1.00 92.88 93 THR A C 1
ATOM 683 O O . THR A 1 93 ? -0.500 4.501 14.254 1.00 92.88 93 THR A O 1
ATOM 686 N N . TYR A 1 94 ? -2.392 3.929 13.195 1.00 92.38 94 TYR A N 1
ATOM 687 C CA . TYR A 1 94 ? -1.736 3.056 12.217 1.00 92.38 94 TYR A CA 1
ATOM 688 C C . TYR A 1 94 ? -0.772 3.830 11.320 1.00 92.38 94 TYR A C 1
ATOM 690 O O . TYR A 1 94 ? 0.340 3.370 11.079 1.00 92.38 94 TYR A O 1
ATOM 698 N N . VAL A 1 95 ? -1.144 5.036 10.885 1.00 92.94 95 VAL A N 1
ATOM 699 C CA . VAL A 1 95 ? -0.259 5.927 10.121 1.00 92.94 95 VAL A CA 1
ATOM 700 C C . VAL A 1 95 ? 0.977 6.297 10.934 1.00 92.94 95 VAL A C 1
ATOM 702 O O . VAL A 1 95 ? 2.091 6.236 10.418 1.00 92.94 95 VAL A O 1
ATOM 705 N N . TRP A 1 96 ? 0.804 6.648 12.209 1.00 91.75 96 TRP A N 1
ATOM 706 C CA . TRP A 1 96 ? 1.927 6.944 13.095 1.00 91.75 96 TRP A CA 1
ATOM 707 C C . TRP A 1 96 ? 2.856 5.735 13.270 1.00 91.75 96 TRP A C 1
ATOM 709 O O . TRP A 1 96 ? 4.072 5.885 13.177 1.00 91.75 96 TRP A O 1
ATOM 719 N N . GLN A 1 97 ? 2.306 4.531 13.453 1.00 90.44 97 GLN A N 1
ATOM 720 C CA . GLN A 1 97 ? 3.089 3.293 13.544 1.00 90.44 97 GLN A CA 1
ATOM 721 C C . GLN A 1 97 ? 3.830 2.990 12.234 1.00 90.44 97 GLN A C 1
ATOM 723 O O . GLN A 1 97 ? 5.017 2.674 12.264 1.00 90.44 97 GLN A O 1
ATOM 728 N N . LEU A 1 98 ? 3.167 3.149 11.085 1.00 90.62 98 LEU A N 1
ATOM 729 C CA . LEU A 1 98 ? 3.765 2.949 9.763 1.00 90.62 98 LEU A CA 1
ATOM 730 C C . LEU A 1 98 ? 4.924 3.912 9.505 1.00 90.62 98 LEU A C 1
ATOM 732 O O . LEU A 1 98 ? 5.982 3.483 9.063 1.00 90.62 98 LEU A O 1
ATOM 736 N N . ARG A 1 99 ? 4.778 5.197 9.841 1.00 90.94 99 ARG A N 1
ATOM 737 C CA . ARG A 1 99 ? 5.849 6.197 9.675 1.00 90.94 99 ARG A CA 1
ATOM 738 C C . ARG A 1 99 ? 7.139 5.848 10.416 1.00 90.94 99 ARG A C 1
ATOM 740 O O . ARG A 1 99 ? 8.195 6.318 10.019 1.00 90.94 99 ARG A O 1
ATOM 747 N N . ARG A 1 100 ? 7.061 5.042 11.478 1.00 87.06 100 ARG A N 1
ATOM 748 C CA . ARG A 1 100 ? 8.232 4.606 12.253 1.00 87.06 100 ARG A CA 1
ATOM 749 C C . ARG A 1 100 ? 8.983 3.435 11.627 1.00 87.06 100 ARG A C 1
ATOM 751 O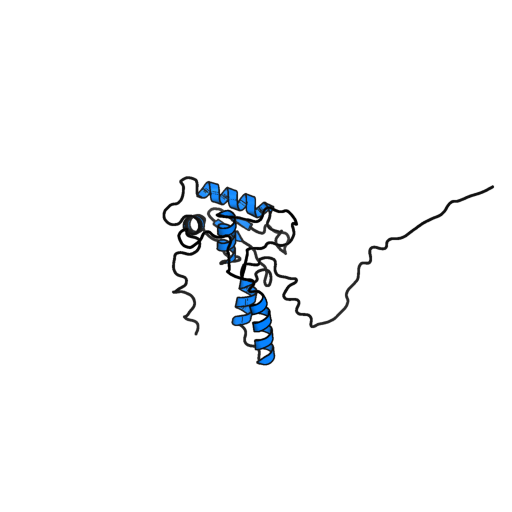 O . ARG A 1 100 ? 10.145 3.243 11.964 1.00 87.06 100 ARG A O 1
ATOM 758 N N . VAL A 1 101 ? 8.317 2.644 10.789 1.00 86.38 101 VAL A N 1
ATOM 759 C CA . VAL A 1 101 ? 8.891 1.435 10.170 1.00 86.38 101 VAL A CA 1
ATOM 760 C C . VAL A 1 101 ? 9.147 1.606 8.675 1.00 86.38 101 VAL A C 1
ATOM 762 O O . VAL A 1 101 ? 9.895 0.832 8.090 1.00 86.38 101 VAL A O 1
ATOM 765 N N . LEU A 1 102 ? 8.531 2.608 8.046 1.00 87.12 102 LEU A N 1
ATOM 766 C CA . LEU A 1 102 ? 8.738 2.919 6.640 1.00 87.12 102 LEU A CA 1
ATOM 767 C C . LEU A 1 102 ? 10.073 3.650 6.431 1.00 87.12 102 LEU A C 1
ATOM 769 O O . LEU A 1 102 ? 10.360 4.605 7.159 1.00 87.12 102 LEU A O 1
ATOM 773 N N . PRO A 1 103 ? 10.855 3.278 5.402 1.00 84.12 103 PRO A N 1
ATOM 774 C CA . PRO A 1 103 ? 12.046 4.028 5.032 1.00 84.12 103 PRO A CA 1
ATOM 775 C C . PRO A 1 103 ? 11.663 5.419 4.524 1.00 84.12 103 PRO A C 1
ATOM 777 O O . PRO A 1 103 ? 10.578 5.623 3.968 1.00 84.12 103 PRO A O 1
ATOM 780 N N . VAL A 1 104 ? 12.583 6.373 4.668 1.00 84.25 104 VAL A N 1
ATOM 781 C CA . VAL A 1 104 ? 12.443 7.729 4.116 1.00 84.25 104 VAL A CA 1
ATOM 782 C C . VAL A 1 104 ? 12.239 7.655 2.594 1.00 84.25 104 VAL A C 1
ATOM 784 O O . VAL A 1 104 ? 12.665 6.700 1.937 1.00 84.25 104 VAL A O 1
ATOM 787 N N . ALA A 1 105 ? 11.525 8.629 2.023 1.00 84.44 105 ALA A N 1
ATOM 788 C CA . ALA A 1 105 ? 11.398 8.737 0.573 1.00 84.44 105 ALA A CA 1
ATOM 789 C C . ALA A 1 105 ? 12.763 8.983 -0.090 1.00 84.44 105 ALA A C 1
ATOM 791 O O . ALA A 1 105 ? 13.659 9.552 0.531 1.00 84.44 105 ALA A O 1
ATOM 792 N N . ALA A 1 106 ? 12.917 8.584 -1.356 1.00 81.12 106 ALA A N 1
ATOM 793 C CA . ALA A 1 106 ? 14.173 8.744 -2.098 1.00 81.12 106 ALA A CA 1
ATOM 794 C C . ALA A 1 106 ? 14.672 10.205 -2.158 1.00 81.12 106 ALA A C 1
ATOM 796 O O . ALA A 1 106 ? 15.869 10.452 -2.258 1.00 81.12 106 ALA A O 1
ATOM 797 N N . ASP A 1 107 ? 13.764 11.177 -2.053 1.00 83.12 107 ASP A N 1
ATOM 798 C CA . ASP A 1 107 ? 14.066 12.611 -2.007 1.00 83.12 107 ASP A CA 1
ATOM 799 C C . ASP A 1 107 ? 14.290 13.159 -0.583 1.00 83.12 107 ASP A C 1
ATOM 801 O O . ASP A 1 107 ? 14.298 14.370 -0.378 1.00 83.12 107 ASP A O 1
ATOM 805 N N . GLY A 1 108 ? 14.419 12.286 0.419 1.00 83.94 108 GLY A N 1
ATOM 806 C CA . GLY A 1 108 ? 14.569 12.664 1.826 1.00 83.94 108 GLY A CA 1
ATOM 807 C C . GLY A 1 108 ? 13.264 13.083 2.515 1.00 83.94 108 GLY A C 1
ATOM 808 O O . GLY A 1 108 ? 13.281 13.433 3.695 1.00 83.94 108 GLY A O 1
ATOM 809 N N . GLY A 1 109 ? 12.128 13.055 1.811 1.00 87.25 109 GLY A N 1
ATOM 810 C CA . GLY A 1 109 ? 10.832 13.443 2.357 1.00 87.25 109 GLY A CA 1
ATOM 811 C C . GLY A 1 109 ? 10.125 12.347 3.160 1.00 87.25 109 GLY A C 1
ATOM 812 O O . GLY A 1 109 ? 10.511 11.177 3.187 1.00 87.25 109 GLY A O 1
ATOM 813 N N . GLU A 1 110 ? 9.003 12.718 3.781 1.00 89.00 110 GLU A N 1
ATOM 814 C CA . GLU A 1 110 ? 8.136 11.755 4.461 1.00 89.00 110 GLU A CA 1
ATOM 815 C C . GLU A 1 110 ? 7.519 10.768 3.454 1.00 89.00 110 GLU A C 1
ATOM 817 O O . GLU A 1 110 ? 6.873 11.173 2.482 1.00 89.00 110 GLU A O 1
ATOM 822 N N . ARG A 1 111 ? 7.702 9.467 3.709 1.00 92.19 111 ARG A N 1
ATOM 823 C CA . ARG A 1 111 ? 7.202 8.373 2.864 1.00 92.19 111 ARG A CA 1
ATOM 824 C C . ARG A 1 111 ? 5.680 8.261 2.878 1.00 92.19 111 ARG A C 1
ATOM 826 O O . ARG A 1 111 ? 5.070 8.093 1.825 1.00 92.19 111 ARG A O 1
ATOM 833 N N . LEU A 1 112 ? 5.079 8.374 4.062 1.00 93.88 112 LEU A N 1
ATOM 834 C CA . LEU A 1 112 ? 3.634 8.336 4.275 1.00 93.88 112 LEU A CA 1
ATOM 835 C C . LEU A 1 112 ? 3.134 9.710 4.716 1.00 93.88 112 LEU A C 1
ATOM 837 O O . LEU A 1 112 ? 3.174 10.061 5.897 1.00 93.88 112 LEU A O 1
ATOM 841 N N . GLN A 1 113 ? 2.641 10.484 3.760 1.00 94.75 113 GLN A N 1
ATOM 842 C CA . GLN A 1 113 ? 2.183 11.848 3.985 1.00 94.75 113 GLN A CA 1
ATOM 843 C C . GLN A 1 113 ? 0.729 11.878 4.443 1.00 94.75 113 GLN A C 1
ATOM 845 O O . GLN A 1 113 ? -0.098 11.081 4.001 1.00 94.75 113 GLN A O 1
ATOM 850 N N . GLY A 1 114 ? 0.423 12.828 5.321 1.00 93.50 114 GLY A N 1
ATOM 851 C CA . GLY A 1 114 ? -0.928 13.117 5.783 1.00 93.50 114 GLY A CA 1
ATOM 852 C C . GLY A 1 114 ? -1.297 14.560 5.468 1.00 93.50 114 GLY A C 1
ATOM 853 O O . GLY A 1 114 ? -0.478 15.465 5.615 1.00 93.50 114 GLY A O 1
ATOM 854 N N . ARG A 1 115 ? -2.544 14.776 5.056 1.00 90.94 115 ARG A N 1
ATOM 855 C CA . ARG A 1 115 ? -3.165 16.101 4.946 1.00 90.94 115 ARG A CA 1
ATOM 856 C C . ARG A 1 115 ? -4.541 16.069 5.597 1.00 90.94 115 ARG A C 1
ATOM 858 O O . ARG A 1 115 ? -5.017 15.015 6.019 1.00 90.94 115 ARG A O 1
ATOM 865 N N . ARG A 1 116 ? -5.217 17.218 5.653 1.00 86.38 116 ARG A N 1
ATOM 866 C CA . ARG A 1 116 ? -6.616 17.254 6.090 1.00 86.38 116 ARG A CA 1
ATOM 867 C C . ARG A 1 116 ? -7.451 16.315 5.207 1.00 86.38 116 ARG A C 1
ATOM 869 O O . ARG A 1 116 ? -7.557 16.538 4.006 1.00 86.38 116 ARG A O 1
ATOM 876 N N . GLY A 1 117 ? -8.017 15.278 5.822 1.00 82.75 117 GLY A N 1
ATOM 877 C CA . GLY A 1 117 ? -8.943 14.346 5.179 1.00 82.75 117 GLY A CA 1
ATOM 878 C C . GLY A 1 117 ? -8.311 13.213 4.369 1.00 82.75 117 GLY A C 1
ATOM 879 O O . GLY A 1 117 ? -9.060 12.503 3.712 1.00 82.75 117 GLY A O 1
ATOM 880 N N . GLY A 1 118 ? -6.987 13.005 4.388 1.00 92.94 118 GLY A N 1
ATOM 881 C CA . GLY A 1 118 ? -6.422 11.881 3.637 1.00 92.94 118 GLY A CA 1
ATOM 882 C C . GLY A 1 118 ? -4.924 11.639 3.776 1.00 92.94 118 GLY A C 1
ATOM 883 O O . GLY A 1 118 ? -4.185 12.441 4.356 1.00 92.94 118 GLY A O 1
ATOM 884 N N . TYR A 1 119 ? -4.491 10.524 3.191 1.00 96.12 119 TYR A N 1
ATOM 885 C CA . TYR A 1 119 ? -3.125 10.013 3.259 1.00 96.12 119 TYR A CA 1
ATOM 886 C C . TYR A 1 119 ? -2.597 9.631 1.878 1.00 96.12 119 TYR A C 1
ATOM 888 O O . TYR A 1 119 ? -3.365 9.325 0.968 1.00 96.12 119 TYR A O 1
ATOM 896 N N . ARG A 1 120 ? -1.274 9.666 1.722 1.00 94.75 120 ARG A N 1
ATOM 897 C CA . ARG A 1 120 ? -0.579 9.285 0.491 1.00 94.75 120 ARG A CA 1
ATOM 898 C C . ARG A 1 120 ? 0.705 8.542 0.822 1.00 94.75 120 ARG A C 1
ATOM 900 O O . ARG A 1 120 ? 1.540 9.073 1.556 1.00 94.75 120 ARG A O 1
ATOM 907 N N . ILE A 1 121 ? 0.892 7.369 0.224 1.00 93.75 121 ILE A N 1
ATOM 908 C CA . ILE A 1 121 ? 2.195 6.699 0.187 1.00 93.75 121 ILE A CA 1
ATOM 909 C C . ILE A 1 121 ? 2.967 7.169 -1.045 1.00 93.75 121 ILE A C 1
ATOM 911 O O . ILE A 1 121 ? 2.408 7.266 -2.139 1.00 93.75 121 ILE A O 1
ATOM 915 N N . ARG A 1 122 ? 4.242 7.505 -0.865 1.00 92.25 122 ARG A N 1
ATOM 916 C CA . ARG A 1 122 ? 5.126 7.912 -1.957 1.00 92.25 122 ARG A CA 1
ATOM 917 C C . ARG A 1 122 ? 5.970 6.739 -2.418 1.00 92.25 122 ARG A C 1
ATOM 919 O O . ARG A 1 122 ? 6.593 6.087 -1.584 1.00 92.25 122 ARG A O 1
ATOM 926 N N . THR A 1 123 ? 6.046 6.529 -3.721 1.00 89.69 123 THR A N 1
ATOM 927 C CA . THR A 1 123 ? 6.948 5.552 -4.343 1.00 89.69 123 THR A CA 1
ATOM 928 C C . THR A 1 123 ? 7.592 6.176 -5.575 1.00 89.69 123 THR A C 1
ATOM 930 O O . THR A 1 123 ? 6.945 6.932 -6.306 1.00 89.69 123 THR A O 1
ATOM 933 N N . THR A 1 124 ? 8.868 5.898 -5.808 1.00 85.56 124 THR A N 1
ATOM 934 C CA . THR A 1 124 ? 9.532 6.206 -7.077 1.00 85.56 124 THR A CA 1
ATOM 935 C C . THR A 1 124 ? 9.377 5.037 -8.053 1.00 85.56 124 THR A C 1
ATOM 937 O O . THR A 1 124 ? 9.081 3.916 -7.630 1.00 85.56 124 THR A O 1
ATOM 940 N N . PRO A 1 125 ? 9.563 5.257 -9.367 1.00 81.00 125 PRO A N 1
ATOM 941 C CA . PRO A 1 125 ? 9.597 4.157 -10.327 1.00 81.00 125 PRO A CA 1
ATOM 942 C C . PRO A 1 125 ? 10.602 3.082 -9.891 1.00 81.00 125 PRO A C 1
ATOM 944 O O . PRO A 1 125 ? 11.706 3.419 -9.470 1.00 81.00 125 PRO A O 1
ATOM 947 N N . GLY A 1 126 ? 10.206 1.809 -9.953 1.00 78.94 126 GLY A N 1
ATOM 948 C CA . GLY A 1 126 ? 11.039 0.681 -9.517 1.00 78.94 126 GLY A CA 1
ATOM 949 C C . GLY A 1 126 ? 10.930 0.305 -8.035 1.00 78.94 126 GLY A C 1
ATOM 950 O O . GLY A 1 126 ? 11.322 -0.797 -7.678 1.00 78.94 126 GLY A O 1
ATOM 951 N N . GLU A 1 127 ? 10.352 1.154 -7.174 1.00 84.56 127 GLU A N 1
ATOM 952 C CA . GLU A 1 127 ? 10.268 0.860 -5.733 1.00 84.56 127 GLU A CA 1
ATOM 953 C C . GLU A 1 127 ? 9.153 -0.120 -5.358 1.00 84.56 127 GLU A C 1
ATOM 955 O O . GLU A 1 127 ? 9.186 -0.646 -4.254 1.00 84.56 127 GLU A O 1
ATOM 960 N N . LEU A 1 128 ? 8.167 -0.360 -6.221 1.00 84.75 128 LEU A N 1
ATOM 961 C CA . LEU A 1 128 ? 7.041 -1.259 -5.956 1.00 84.75 128 LEU A CA 1
ATOM 962 C C . LEU A 1 128 ? 7.008 -2.363 -7.012 1.00 84.75 128 LEU A C 1
ATOM 964 O O . LEU A 1 128 ? 6.833 -2.065 -8.194 1.00 84.75 128 LEU A O 1
ATOM 968 N N . ASP A 1 129 ? 7.131 -3.620 -6.583 1.00 82.12 129 ASP A N 1
ATOM 969 C CA . ASP A 1 129 ? 7.129 -4.794 -7.468 1.00 82.12 129 ASP A CA 1
ATOM 970 C C . ASP A 1 129 ? 5.882 -4.871 -8.366 1.00 82.12 129 ASP A C 1
ATOM 972 O O . ASP A 1 129 ? 5.997 -5.151 -9.558 1.00 82.12 129 ASP A O 1
ATOM 976 N N . ALA A 1 130 ? 4.703 -4.526 -7.843 1.00 80.75 130 ALA A N 1
ATOM 977 C CA . ALA A 1 130 ? 3.469 -4.465 -8.621 1.00 80.75 130 ALA A CA 1
ATOM 978 C C . ALA A 1 130 ? 3.548 -3.434 -9.760 1.00 80.75 130 ALA A C 1
ATOM 980 O O . ALA A 1 130 ? 3.164 -3.735 -10.886 1.00 80.75 130 ALA A O 1
ATOM 981 N N . THR A 1 131 ? 4.100 -2.241 -9.511 1.00 82.69 131 THR A N 1
ATOM 982 C CA . THR A 1 131 ? 4.285 -1.230 -10.566 1.00 82.69 131 THR A CA 1
ATOM 983 C C . THR A 1 131 ? 5.346 -1.661 -11.576 1.00 82.69 131 THR A C 1
ATOM 985 O O . THR A 1 131 ? 5.180 -1.403 -12.766 1.00 82.69 131 THR A O 1
ATOM 988 N N . VAL A 1 132 ? 6.411 -2.341 -11.135 1.00 82.81 132 VAL A N 1
ATOM 989 C CA . VAL A 1 132 ? 7.422 -2.916 -12.040 1.00 82.81 132 VAL A CA 1
ATOM 990 C C . VAL A 1 132 ? 6.782 -3.941 -12.975 1.00 82.81 132 VAL A C 1
ATOM 992 O O . VAL A 1 132 ? 6.985 -3.871 -14.187 1.00 82.81 132 VAL A O 1
ATOM 995 N N . LEU A 1 133 ? 5.948 -4.838 -12.442 1.00 79.81 133 LEU A N 1
ATOM 996 C CA . LEU A 1 133 ? 5.215 -5.821 -13.237 1.00 79.81 133 LEU A CA 1
ATOM 997 C C . LEU A 1 133 ? 4.238 -5.158 -14.216 1.00 79.81 133 LEU A C 1
ATOM 999 O O . LEU A 1 133 ? 4.214 -5.507 -15.394 1.00 79.81 133 LEU A O 1
ATOM 1003 N N . GLU A 1 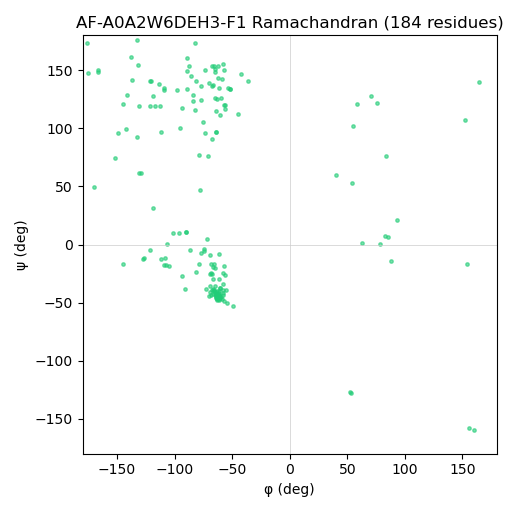134 ? 3.459 -4.172 -13.769 1.00 82.06 134 GLU A N 1
ATOM 1004 C CA . GLU A 1 134 ? 2.523 -3.452 -14.640 1.00 82.06 134 GLU A CA 1
ATOM 1005 C C . GLU A 1 134 ? 3.234 -2.729 -15.790 1.00 82.06 134 GLU A C 1
ATOM 1007 O O . GLU A 1 134 ? 2.789 -2.798 -16.938 1.00 82.06 134 GLU A O 1
ATOM 1012 N N . GLN A 1 135 ? 4.369 -2.086 -15.510 1.00 83.12 135 GLN A N 1
ATOM 1013 C CA . GLN A 1 135 ? 5.209 -1.469 -16.537 1.00 83.12 135 GLN A CA 1
ATOM 1014 C C . GLN A 1 135 ? 5.814 -2.509 -17.483 1.00 83.12 135 GLN A C 1
ATOM 1016 O O . GLN A 1 135 ? 5.946 -2.248 -18.681 1.00 83.12 135 GLN A O 1
ATOM 1021 N N . ALA A 1 136 ? 6.166 -3.691 -16.968 1.00 81.56 136 ALA A N 1
ATOM 1022 C CA . ALA A 1 136 ? 6.674 -4.778 -17.786 1.00 81.56 136 ALA A CA 1
ATOM 1023 C C . ALA A 1 136 ? 5.619 -5.260 -18.798 1.00 81.56 136 ALA A C 1
ATOM 1025 O O . ALA A 1 136 ? 5.914 -5.369 -19.988 1.00 81.56 136 ALA A O 1
ATOM 1026 N N . VAL A 1 137 ? 4.378 -5.452 -18.351 1.00 83.12 137 VAL A N 1
ATOM 1027 C CA . VAL A 1 137 ? 3.256 -5.894 -19.195 1.00 83.12 137 VAL A CA 1
ATOM 1028 C C . VAL A 1 137 ? 2.847 -4.838 -20.224 1.00 83.12 137 VAL A C 1
ATOM 1030 O O . VAL A 1 137 ? 2.541 -5.178 -21.363 1.00 83.12 137 VAL A O 1
ATOM 1033 N N . GLY A 1 138 ? 2.852 -3.555 -19.852 1.00 80.81 138 GLY A N 1
ATOM 1034 C CA . GLY A 1 138 ? 2.383 -2.467 -20.721 1.00 80.81 138 GLY A CA 1
ATOM 1035 C C . GLY A 1 138 ? 3.348 -2.048 -21.833 1.00 80.81 138 GLY A C 1
ATOM 1036 O O . GLY A 1 138 ? 2.990 -1.227 -22.675 1.00 80.81 138 GLY A O 1
ATOM 1037 N N . ARG A 1 139 ? 4.575 -2.570 -21.846 1.00 81.94 139 ARG A N 1
ATOM 1038 C CA . ARG A 1 139 ? 5.590 -2.217 -22.841 1.00 81.94 139 ARG A CA 1
ATOM 1039 C C . ARG A 1 139 ? 5.816 -3.394 -23.779 1.00 81.94 139 ARG A C 1
ATOM 1041 O O . ARG A 1 139 ? 5.987 -4.524 -23.337 1.00 81.94 139 ARG A O 1
ATOM 1048 N N . VAL A 1 140 ? 5.862 -3.101 -25.071 1.00 83.25 140 VAL A N 1
ATOM 1049 C CA . VAL A 1 140 ? 6.232 -4.046 -26.127 1.00 83.25 140 VAL A CA 1
ATOM 1050 C C . VAL A 1 140 ? 7.502 -3.508 -26.765 1.00 83.25 140 VAL A C 1
ATOM 1052 O O . VAL A 1 140 ? 7.521 -2.373 -27.241 1.00 83.25 140 VAL A O 1
ATOM 1055 N N . ASP A 1 141 ? 8.580 -4.283 -26.709 1.00 84.62 141 ASP A N 1
ATOM 1056 C CA . ASP A 1 141 ? 9.841 -3.917 -27.346 1.00 84.62 141 ASP A CA 1
ATOM 1057 C C . ASP A 1 141 ? 9.850 -4.402 -28.804 1.00 84.62 141 ASP A C 1
ATOM 1059 O O . ASP A 1 141 ? 9.177 -5.370 -29.158 1.00 84.62 141 ASP A O 1
ATOM 1063 N N . ALA A 1 142 ? 10.621 -3.724 -29.660 1.00 87.94 142 ALA A N 1
ATOM 1064 C CA . ALA A 1 142 ? 10.728 -4.077 -31.079 1.00 87.94 142 ALA A CA 1
ATOM 1065 C C . ALA A 1 142 ? 11.299 -5.489 -31.297 1.00 87.94 142 ALA A C 1
ATOM 1067 O O . ALA A 1 142 ? 10.968 -6.142 -32.284 1.00 87.94 142 ALA A O 1
ATOM 1068 N N . ASP A 1 143 ? 12.142 -5.950 -30.371 1.00 90.94 143 ASP A N 1
ATOM 1069 C CA . ASP A 1 143 ? 12.629 -7.323 -30.318 1.00 90.94 143 ASP A CA 1
ATOM 1070 C C . ASP A 1 143 ? 11.730 -8.167 -29.387 1.00 90.94 143 ASP A C 1
ATOM 1072 O O . ASP A 1 143 ? 11.666 -7.905 -28.174 1.00 90.94 143 ASP A O 1
ATOM 1076 N N . PRO A 1 144 ? 11.046 -9.202 -29.913 1.00 87.88 144 PRO A N 1
ATOM 1077 C CA . PRO A 1 144 ? 10.249 -10.116 -29.104 1.00 87.88 144 PRO A CA 1
ATOM 1078 C C . PRO A 1 144 ? 11.052 -10.818 -28.003 1.00 87.88 144 PRO A C 1
ATOM 1080 O O . PRO A 1 144 ? 10.511 -11.048 -26.922 1.00 87.88 144 PRO A O 1
ATOM 1083 N N . ALA A 1 145 ? 12.333 -11.128 -28.231 1.00 87.88 145 ALA A N 1
ATOM 1084 C CA . ALA A 1 145 ? 13.170 -11.800 -27.238 1.00 87.88 145 ALA A CA 1
ATOM 1085 C C . ALA A 1 145 ? 13.400 -10.915 -26.003 1.00 87.88 145 ALA A C 1
ATOM 1087 O O . ALA A 1 145 ? 13.316 -11.390 -24.870 1.00 87.88 145 ALA A O 1
ATOM 1088 N N . VAL A 1 146 ? 13.596 -9.609 -26.215 1.00 83.50 146 VAL A N 1
ATOM 1089 C CA . VAL A 1 146 ? 13.722 -8.617 -25.135 1.00 83.50 146 VAL A CA 1
ATOM 1090 C C . VAL A 1 146 ? 12.417 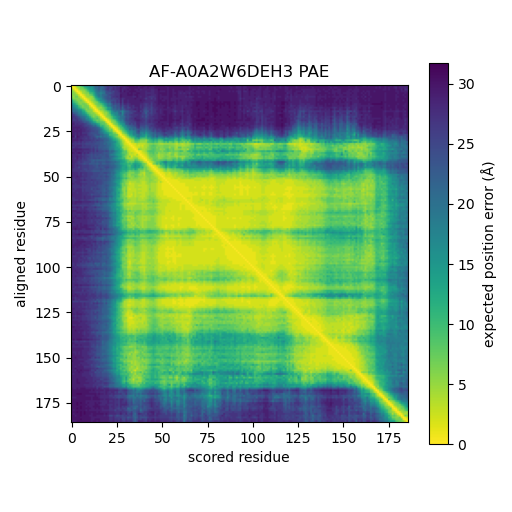-8.497 -24.348 1.00 83.50 146 VAL A C 1
ATOM 1092 O O . VAL A 1 146 ? 12.438 -8.465 -23.118 1.00 83.50 146 VAL A O 1
ATOM 1095 N N . THR A 1 147 ? 11.274 -8.495 -25.042 1.00 85.00 147 THR A N 1
ATOM 1096 C CA . THR A 1 147 ? 9.956 -8.466 -24.388 1.00 85.00 147 THR A CA 1
ATOM 1097 C C . THR A 1 147 ? 9.752 -9.697 -23.503 1.0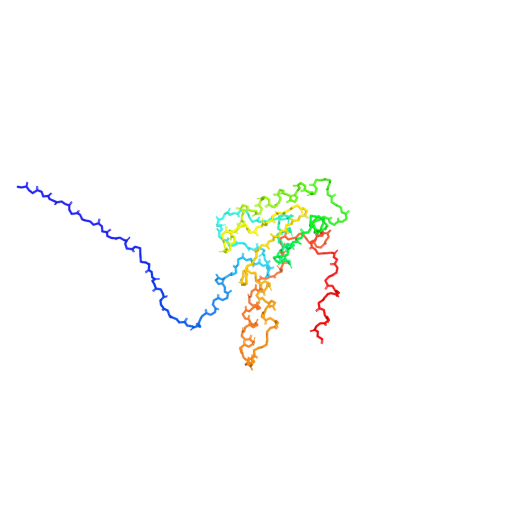0 85.00 147 THR A C 1
ATOM 1099 O O . THR A 1 147 ? 9.358 -9.560 -22.347 1.00 85.00 147 THR A O 1
ATOM 1102 N N . VAL A 1 148 ? 10.062 -10.896 -24.009 1.00 85.94 148 VAL A N 1
ATOM 1103 C CA . VAL A 1 148 ? 9.919 -12.150 -23.253 1.00 85.94 148 VAL A CA 1
ATOM 1104 C C . VAL A 1 148 ? 10.833 -12.175 -22.027 1.00 85.94 148 VAL A C 1
ATOM 1106 O O . VAL A 1 148 ? 10.343 -12.468 -20.939 1.00 85.94 148 VAL A O 1
ATOM 1109 N N . SER A 1 149 ? 12.116 -11.820 -22.167 1.00 84.50 149 SER A N 1
ATOM 1110 C CA . SER A 1 149 ? 13.063 -11.796 -21.037 1.00 84.50 149 SER A CA 1
ATOM 1111 C C . SER A 1 149 ? 12.591 -10.855 -19.927 1.00 84.50 149 SER A C 1
ATOM 1113 O O . SER A 1 149 ? 12.511 -11.239 -18.763 1.00 84.50 149 SER A O 1
ATOM 1115 N N . ARG A 1 150 ? 12.173 -9.638 -20.293 1.00 86.56 150 ARG A N 1
ATOM 1116 C CA . ARG A 1 150 ? 11.671 -8.640 -19.341 1.00 86.56 150 ARG A CA 1
ATOM 1117 C C . ARG A 1 150 ? 10.395 -9.094 -18.631 1.00 86.56 150 ARG A C 1
ATOM 1119 O O . ARG A 1 150 ? 10.234 -8.850 -17.438 1.00 86.56 150 ARG A O 1
ATOM 1126 N N . LEU A 1 151 ? 9.479 -9.751 -19.347 1.00 82.38 151 LEU A N 1
ATOM 1127 C CA . LEU A 1 151 ? 8.277 -10.326 -18.739 1.00 82.38 151 LEU A CA 1
ATOM 1128 C C . LEU A 1 151 ? 8.623 -11.471 -17.781 1.00 82.38 151 LEU A C 1
ATOM 1130 O O . LEU A 1 151 ? 8.022 -11.557 -16.715 1.00 82.38 151 LEU A O 1
ATOM 1134 N N . GLN A 1 152 ? 9.592 -12.323 -18.123 1.00 85.06 152 GLN A N 1
ATOM 1135 C CA . GLN A 1 152 ? 10.059 -13.398 -17.241 1.00 85.06 152 GLN A CA 1
ATOM 1136 C C . GLN A 1 152 ? 10.677 -12.849 -15.949 1.00 85.06 152 GLN A C 1
ATOM 1138 O O . GLN A 1 152 ? 10.334 -13.323 -14.868 1.00 85.06 152 GLN A O 1
ATOM 1143 N N . GLU A 1 153 ? 11.522 -11.821 -16.044 1.00 80.75 153 GLU A N 1
ATOM 1144 C CA . GLU A 1 153 ? 12.093 -11.128 -14.881 1.00 80.75 153 GLU A CA 1
ATOM 1145 C C . GLU A 1 153 ? 11.003 -10.514 -13.996 1.00 80.75 153 GLU A C 1
ATOM 1147 O O . GLU A 1 153 ? 11.011 -10.687 -12.779 1.00 80.75 153 GLU A O 1
ATOM 1152 N N . ALA A 1 154 ? 10.017 -9.849 -14.599 1.00 80.44 154 ALA A N 1
ATOM 1153 C CA . ALA A 1 154 ? 8.918 -9.251 -13.853 1.00 80.44 154 ALA A CA 1
ATOM 1154 C C . ALA A 1 154 ? 8.023 -10.302 -13.177 1.00 80.44 154 ALA A C 1
ATOM 1156 O O . ALA A 1 154 ? 7.592 -10.112 -12.040 1.00 80.44 154 ALA A O 1
ATOM 1157 N N . LEU A 1 155 ? 7.763 -11.432 -13.842 1.00 81.62 155 LEU A N 1
ATOM 1158 C CA . LEU A 1 155 ? 7.012 -12.547 -13.261 1.00 81.62 155 LEU A CA 1
ATOM 1159 C C . LEU A 1 155 ? 7.764 -13.214 -12.103 1.00 81.62 155 LEU A C 1
ATOM 1161 O O . LEU A 1 155 ? 7.121 -13.701 -11.175 1.00 81.62 155 LEU A O 1
ATOM 1165 N N . ALA A 1 156 ? 9.100 -13.197 -12.106 1.00 82.12 156 ALA A N 1
ATOM 1166 C CA . ALA A 1 156 ? 9.907 -13.721 -11.004 1.00 82.12 156 ALA A CA 1
ATOM 1167 C C . ALA A 1 156 ? 9.743 -12.924 -9.692 1.00 82.12 156 ALA A C 1
ATOM 1169 O O . ALA A 1 156 ? 10.053 -13.443 -8.619 1.00 82.12 156 ALA A O 1
ATOM 1170 N N . LEU A 1 157 ? 9.196 -11.701 -9.747 1.00 76.00 157 LEU A N 1
ATOM 1171 C CA . LEU A 1 157 ? 8.829 -10.924 -8.556 1.00 76.00 157 LEU A CA 1
ATOM 1172 C C . LEU A 1 157 ? 7.645 -11.538 -7.791 1.00 76.00 157 LEU A C 1
ATOM 1174 O O . LEU A 1 157 ? 7.421 -11.207 -6.625 1.00 76.00 157 LEU A O 1
ATOM 1178 N N . TRP A 1 158 ? 6.895 -12.444 -8.422 1.00 77.75 158 TRP A N 1
ATOM 1179 C CA . TRP A 1 158 ? 5.789 -13.151 -7.796 1.00 77.75 158 TRP A CA 1
ATOM 1180 C C . TRP A 1 158 ? 6.307 -14.244 -6.855 1.00 77.75 158 TRP A C 1
ATOM 1182 O O . TRP A 1 158 ? 6.745 -15.313 -7.274 1.00 77.75 158 TRP A O 1
ATOM 1192 N N . ARG A 1 159 ? 6.213 -13.998 -5.547 1.00 69.81 159 ARG A N 1
ATOM 1193 C CA . ARG A 1 159 ? 6.764 -14.862 -4.487 1.00 69.81 159 ARG A CA 1
ATOM 1194 C C . ARG A 1 159 ? 5.705 -15.651 -3.715 1.00 69.81 159 ARG A C 1
ATOM 1196 O O . ARG A 1 159 ? 6.040 -16.398 -2.801 1.00 69.81 159 ARG A O 1
ATOM 1203 N N . GLY A 1 160 ? 4.426 -15.502 -4.057 1.00 67.31 160 GLY A N 1
ATOM 1204 C CA . GLY A 1 160 ? 3.338 -16.267 -3.447 1.00 67.31 160 GLY A CA 1
ATOM 1205 C C . GLY A 1 160 ? 1.997 -15.554 -3.541 1.00 67.31 160 GLY A C 1
ATOM 1206 O O . GLY A 1 160 ? 1.803 -14.695 -4.394 1.00 67.31 160 GLY A O 1
ATOM 1207 N N . ARG A 1 161 ? 1.048 -15.900 -2.666 1.00 66.12 161 ARG A N 1
ATOM 1208 C CA . ARG A 1 161 ? -0.222 -15.166 -2.566 1.00 66.12 161 ARG A CA 1
ATOM 1209 C C . ARG A 1 161 ? 0.081 -13.701 -2.209 1.00 66.12 161 ARG A C 1
ATOM 1211 O O . ARG A 1 161 ? 0.760 -13.502 -1.207 1.00 66.12 161 ARG A O 1
ATOM 1218 N N . PRO A 1 162 ? -0.405 -12.705 -2.968 1.00 66.69 162 PRO A N 1
ATOM 1219 C CA . PRO A 1 162 ? -0.309 -11.302 -2.576 1.00 66.69 162 PRO A CA 1
ATOM 1220 C C . PRO A 1 162 ? -1.053 -11.037 -1.265 1.00 66.69 162 PRO A C 1
ATOM 1222 O O . PRO A 1 162 ? -2.189 -11.490 -1.101 1.00 66.69 162 PRO A O 1
ATOM 1225 N N . TYR A 1 163 ? -0.419 -10.296 -0.356 1.00 63.84 163 TYR A N 1
ATOM 1226 C CA . TYR A 1 1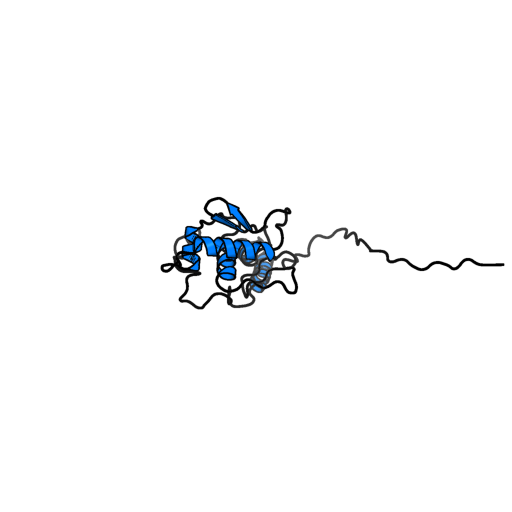63 ? -0.988 -9.860 0.924 1.00 63.84 163 TYR A CA 1
ATOM 1227 C C . TYR A 1 163 ? -1.554 -10.983 1.831 1.00 63.84 163 TYR A C 1
ATOM 1229 O O . TYR A 1 163 ? -2.707 -10.919 2.276 1.00 63.84 163 TYR A O 1
ATOM 1237 N N . PRO A 1 164 ? -0.780 -12.040 2.131 1.00 61.50 164 PRO A N 1
ATOM 1238 C CA . PRO A 1 164 ? -1.211 -13.139 2.994 1.00 61.50 164 PRO A CA 1
ATOM 1239 C C . PRO A 1 164 ? -1.459 -12.701 4.446 1.00 61.50 164 PRO A C 1
ATOM 1241 O O . PRO A 1 164 ? -2.166 -13.390 5.174 1.00 61.50 164 PRO A O 1
ATOM 1244 N N . GLU A 1 165 ? -0.893 -11.571 4.878 1.00 62.66 165 GLU A N 1
ATOM 1245 C CA . GLU A 1 165 ? -1.103 -10.990 6.208 1.00 62.66 165 GLU A CA 1
ATOM 1246 C C . GLU A 1 165 ? -2.473 -10.322 6.393 1.00 62.66 165 GLU A C 1
ATOM 1248 O O . GLU A 1 165 ? -2.814 -9.883 7.499 1.00 62.66 165 GLU A O 1
ATOM 1253 N N . LEU A 1 166 ? -3.263 -10.236 5.322 1.00 64.00 166 LEU A N 1
ATOM 1254 C CA . LEU A 1 166 ? -4.642 -9.785 5.396 1.00 64.00 166 LEU A CA 1
ATOM 1255 C C . LEU A 1 166 ? -5.547 -10.936 5.848 1.00 64.00 166 LEU A C 1
ATOM 1257 O O . LEU A 1 166 ? -5.374 -12.071 5.399 1.00 64.00 166 LEU A O 1
ATOM 1261 N N . PRO A 1 167 ? -6.543 -10.664 6.707 1.00 56.94 167 PRO A N 1
ATOM 1262 C CA . PRO A 1 167 ? -7.516 -11.679 7.096 1.00 56.94 167 PRO A CA 1
ATOM 1263 C C . PRO A 1 167 ? -8.255 -12.233 5.863 1.00 56.94 167 PRO A C 1
ATOM 1265 O O . PRO A 1 167 ? -8.553 -11.486 4.929 1.00 56.94 167 PRO A O 1
ATOM 1268 N N . GLU A 1 168 ? -8.542 -13.541 5.851 1.00 48.97 168 GLU A N 1
ATOM 1269 C CA . GLU A 1 168 ? -9.247 -14.200 4.743 1.00 48.97 168 GLU A CA 1
ATOM 1270 C C . GLU A 1 168 ? -10.632 -13.584 4.471 1.00 48.97 168 GLU A C 1
ATOM 1272 O O . GLU A 1 168 ? -11.232 -12.932 5.330 1.00 48.97 168 GLU A O 1
ATOM 1277 N N . ALA A 1 169 ? -11.093 -13.752 3.225 1.00 41.56 169 ALA A N 1
ATOM 1278 C CA . ALA A 1 169 ? -12.262 -13.101 2.638 1.00 41.56 169 ALA A CA 1
ATOM 1279 C C . ALA A 1 169 ? -13.480 -13.112 3.584 1.00 41.56 169 ALA A C 1
ATOM 1281 O O . ALA A 1 169 ? -14.049 -14.157 3.884 1.00 41.56 169 ALA A O 1
ATOM 1282 N N . GLY A 1 170 ? -13.852 -11.921 4.060 1.00 42.09 170 GLY A N 1
ATOM 1283 C CA . GLY A 1 170 ? -14.874 -11.699 5.092 1.00 42.09 170 GLY A CA 1
ATOM 1284 C C . GLY A 1 170 ? -14.663 -10.401 5.883 1.00 42.09 170 GLY A C 1
ATOM 1285 O O . GLY A 1 170 ? -15.589 -9.881 6.498 1.00 42.09 170 GLY A O 1
ATOM 1286 N N . THR A 1 171 ? -13.462 -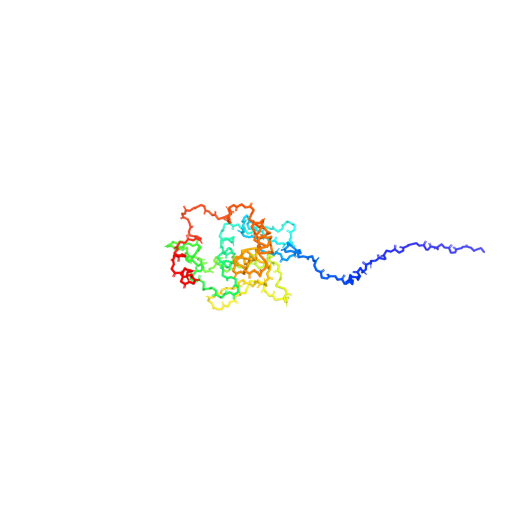9.823 5.802 1.00 44.75 171 THR A N 1
ATOM 1287 C CA . THR A 1 171 ? -13.128 -8.496 6.337 1.00 44.75 171 THR A CA 1
ATOM 1288 C C . THR A 1 171 ? -12.693 -7.619 5.166 1.00 44.75 171 THR A C 1
ATOM 1290 O O . THR A 1 171 ? -11.839 -8.061 4.397 1.00 44.75 171 THR A O 1
ATOM 1293 N N . PRO A 1 172 ? -13.254 -6.419 4.967 1.00 49.12 172 PRO A N 1
ATOM 1294 C CA . PRO A 1 172 ? -12.907 -5.614 3.806 1.00 49.12 172 PRO A CA 1
ATOM 1295 C C . PRO A 1 172 ? -11.424 -5.246 3.881 1.00 49.12 172 PRO A C 1
ATOM 1297 O O . PRO A 1 172 ? -10.944 -4.785 4.918 1.00 49.12 172 PRO A O 1
ATOM 1300 N N . VAL A 1 173 ? -10.748 -5.593 2.780 1.00 51.38 173 VAL A N 1
ATOM 1301 C CA . VAL A 1 173 ? -9.489 -5.062 2.223 1.00 51.38 173 VAL A CA 1
ATOM 1302 C C . VAL A 1 173 ? -9.564 -5.075 0.679 1.00 51.38 173 VAL A C 1
ATOM 1304 O O . VAL A 1 173 ? -8.863 -4.312 0.029 1.00 51.38 173 VAL A O 1
ATOM 1307 N N . VAL A 1 174 ? -10.497 -5.822 0.066 1.00 50.19 174 VAL A N 1
ATOM 1308 C CA . VAL A 1 174 ? -11.025 -5.584 -1.293 1.00 50.19 174 VAL A CA 1
ATOM 1309 C C . VAL A 1 174 ? -12.508 -5.965 -1.289 1.00 50.19 174 VAL A C 1
ATOM 1311 O O . VAL A 1 174 ? -12.850 -7.099 -0.963 1.00 50.19 174 VAL A O 1
ATOM 1314 N N . GLY A 1 175 ? -13.392 -5.018 -1.609 1.00 38.84 175 GLY A N 1
ATOM 1315 C CA . GLY A 1 175 ? -14.841 -5.228 -1.591 1.00 38.84 175 GLY A CA 1
ATOM 1316 C C . GLY A 1 175 ? -15.642 -4.087 -2.224 1.00 38.84 175 GLY A C 1
ATOM 1317 O O . GLY A 1 175 ? -16.552 -3.590 -1.581 1.00 38.84 175 GLY A O 1
ATOM 1318 N N . ALA A 1 176 ? -15.272 -3.644 -3.433 1.00 35.19 176 ALA A N 1
ATOM 1319 C CA . ALA A 1 176 ? -16.100 -2.910 -4.414 1.00 35.19 176 ALA A CA 1
ATOM 1320 C C . ALA A 1 176 ? -15.270 -2.711 -5.710 1.00 35.19 176 ALA A C 1
ATOM 1322 O O . ALA A 1 176 ? -14.043 -2.670 -5.630 1.00 35.19 176 ALA A O 1
ATOM 1323 N N . PRO A 1 177 ? -15.882 -2.690 -6.906 1.00 40.75 177 PRO A N 1
ATOM 1324 C CA . PRO A 1 177 ? -15.459 -3.503 -8.046 1.00 40.75 177 PRO A CA 1
ATOM 1325 C C . PRO A 1 177 ? -14.221 -2.966 -8.776 1.00 40.75 177 PRO A C 1
ATOM 1327 O O . PRO A 1 177 ? -14.233 -1.878 -9.345 1.00 40.75 177 PRO A O 1
ATOM 1330 N N . LEU A 1 178 ? -13.194 -3.812 -8.897 1.00 41.25 178 LEU A N 1
ATOM 1331 C CA . LEU A 1 178 ? -12.135 -3.667 -9.906 1.00 41.25 178 LEU A CA 1
ATOM 1332 C C . LEU A 1 178 ? -12.634 -3.991 -11.335 1.00 41.25 178 LEU A C 1
ATOM 1334 O O . LEU A 1 178 ? -11.849 -3.981 -12.278 1.00 41.25 178 LEU A O 1
ATOM 1338 N N . GLU A 1 179 ? -13.933 -4.253 -11.520 1.00 37.03 179 GLU A N 1
ATOM 1339 C CA . GLU A 1 179 ? -14.499 -4.745 -12.783 1.00 37.03 179 GLU A CA 1
ATOM 1340 C C . GLU A 1 179 ? -14.896 -3.675 -13.817 1.00 37.03 179 GLU A C 1
ATOM 1342 O O . GLU A 1 179 ? -15.243 -4.047 -14.931 1.00 37.03 179 GLU A O 1
ATOM 1347 N N . GLN A 1 180 ? -14.822 -2.364 -13.545 1.00 40.69 180 GLN A N 1
ATOM 1348 C CA . GLN A 1 180 ? -15.354 -1.371 -14.508 1.00 40.69 180 GLN A CA 1
ATOM 1349 C C . GLN A 1 180 ? -14.384 -0.321 -15.056 1.00 40.69 180 GLN A C 1
ATOM 1351 O O . GLN A 1 180 ? -14.754 0.410 -15.968 1.00 40.69 180 GLN A O 1
ATOM 1356 N N . GLY A 1 181 ? -13.131 -0.268 -14.597 1.00 37.81 181 GLY A N 1
ATOM 1357 C CA . GLY A 1 181 ? -12.209 0.799 -15.017 1.00 37.81 181 GLY A CA 1
ATOM 1358 C C . GLY A 1 181 ? -11.080 0.416 -15.976 1.00 37.81 181 GLY A C 1
ATOM 1359 O O . GLY A 1 181 ? -10.477 1.313 -16.557 1.00 37.81 181 GLY A O 1
ATOM 1360 N N . ARG A 1 182 ? -10.736 -0.873 -16.123 1.00 41.25 182 ARG A N 1
ATOM 1361 C CA . ARG A 1 182 ? -9.432 -1.265 -16.706 1.00 41.25 182 ARG A CA 1
ATOM 1362 C C . ARG A 1 182 ? -9.486 -1.944 -18.082 1.00 41.25 182 ARG A C 1
ATOM 1364 O O . ARG A 1 182 ? -8.452 -2.017 -18.734 1.00 41.25 182 ARG A O 1
ATOM 1371 N N . TRP A 1 183 ? -10.652 -2.371 -18.573 1.00 39.62 183 TRP A N 1
ATOM 1372 C CA . TRP A 1 183 ? -10.750 -3.120 -19.842 1.00 39.62 183 TRP A CA 1
ATOM 1373 C C . TRP A 1 183 ? -11.200 -2.309 -21.069 1.00 39.62 183 TRP A C 1
ATOM 1375 O O . TRP A 1 183 ? -11.440 -2.901 -22.109 1.00 39.62 183 TRP A O 1
ATOM 1385 N N . GLN A 1 184 ? -11.287 -0.973 -21.002 1.00 31.69 184 GLN A N 1
ATOM 1386 C CA . GLN A 1 184 ? -11.622 -0.146 -22.182 1.00 31.69 184 GLN A CA 1
ATOM 1387 C C . GLN A 1 184 ? -10.407 0.322 -23.008 1.00 31.69 184 GLN A C 1
ATOM 1389 O O . GLN A 1 184 ? -10.555 1.174 -23.877 1.00 31.69 184 GLN A O 1
ATOM 1394 N N . LEU A 1 185 ? -9.207 -0.207 -22.749 1.00 34.59 185 LEU A N 1
ATOM 1395 C CA . LEU A 1 185 ? -8.007 0.085 -23.552 1.00 34.59 185 LEU A CA 1
ATOM 1396 C C . LEU A 1 185 ? -7.408 -1.168 -24.213 1.00 34.59 185 LEU A C 1
ATOM 1398 O O . LEU A 1 185 ? -6.199 -1.239 -24.429 1.00 34.59 185 LEU A O 1
ATOM 1402 N N . LEU A 1 186 ? -8.266 -2.130 -24.550 1.00 36.16 186 LEU A N 1
ATOM 1403 C CA . LEU A 1 186 ? -8.044 -3.124 -25.604 1.00 36.16 186 LEU A CA 1
ATOM 1404 C C . LEU A 1 186 ? -9.217 -3.043 -26.585 1.00 36.16 186 LEU A C 1
ATOM 1406 O O . LEU A 1 186 ? -8.980 -3.314 -27.781 1.00 36.16 186 LEU A O 1
#

pLDDT: mean 70.83, std 21.91, range [25.61, 96.12]

Solvent-accessible surface area (backbone atoms only — not comparable to full-atom values): 11671 Å² total; per-residue (Å²): 136,88,77,89,80,79,89,87,80,90,80,81,81,77,80,78,81,82,78,88,80,88,89,75,86,64,74,70,84,49,52,47,34,40,46,40,9,64,74,45,71,61,90,53,96,85,57,81,72,70,50,51,71,42,31,45,50,52,51,59,32,64,77,40,59,66,39,80,41,44,49,65,60,49,42,37,39,60,36,39,98,65,61,57,100,53,42,74,60,48,51,54,50,38,52,57,56,45,59,74,63,53,60,70,29,96,86,73,44,77,24,67,41,75,56,96,65,27,40,26,34,60,69,59,94,50,21,34,47,61,58,43,32,52,54,38,70,75,51,82,52,96,48,64,67,60,36,51,53,47,42,52,59,38,55,66,59,56,72,55,64,57,48,64,65,44,73,71,95,87,55,37,70,80,85,76,81,85,82,80,81,75,77,87,84,119

Mean predicted aligned error: 13.67 Å

Secondary structure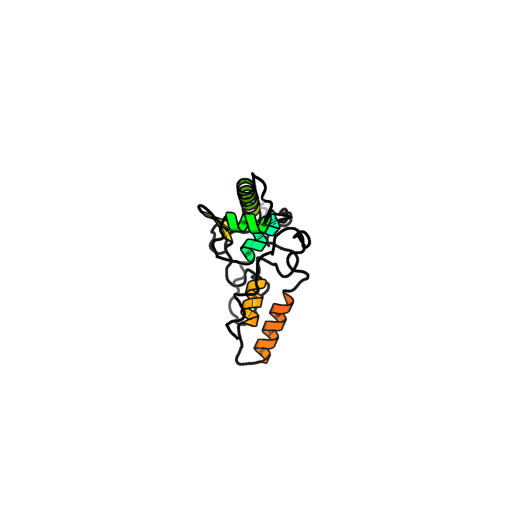 (DSSP, 8-state):
--------------------------TTTT--BB-SSS-B-SS-TTPPPP-HHHHHHHHHHHTSTT--EEHHHHHHHHHTT---TTHHHHHHHHHHHHHHHSPPPTTSS-SEEEETTEEEE---TTSBHHHHHHHHHH---SSHHHHHHHHHHHHTT--SSS-TTSPPTTSSSS-S-TTSSSSTT-

Radius of gyration: 22.47 Å; Cα contacts (8 Å, |Δi|>4): 203; chains: 1; bounding box: 90×34×56 Å

Nearest PDB structures (foldseek):
  8hvr-assembly1_J  TM=7.945E-01  e=7.386E-08  Streptomyces coelicolor A3(2)
  2ff4-assembly1_A  TM=7.902E-01  e=3.795E-06  Mycobacterium tuberculosis H37Rv
  8b4b-assembly1_W  TM=7.813E-01  e=1.993E-02  Vibrio cholerae
  8b4e-assembly1_A  TM=7.587E-01  e=3.286E-02  Vibrio cholerae
  3zq7-assembly1_A  TM=7.528E-01  e=5.768E-02  Escherichia coli K-12

Sequence (186 aa):
MTSRVRERTAAQGRHRVISGGLADTDVHCGVVFTVLGPLELPGVPDAPRPCGKQAALLAFLLLRPNAWVGADEICDALWGAAPPASADRNVKTYVWQLRRVLPVAADGGERLQGRRGGYRIRTTPGELDATVLEQAVGRVDADPAVTVSRLQEALALWRGRPYPELPEAGTPVVGAPLEQGRWQLL